Protein AF-0000000079249867 (afdb_homodimer)

Structure (mmCIF, N/CA/C/O backbone):
data_AF-0000000079249867-model_v1
#
loop_
_entity.id
_entity.type
_entity.pdbx_description
1 polymer 'Retrotransposon gag domain-containing protein'
#
loop_
_atom_site.group_PDB
_atom_site.id
_atom_site.type_symbol
_atom_site.label_atom_id
_atom_site.label_alt_id
_atom_site.label_comp_id
_atom_site.label_asym_id
_atom_site.label_entity_id
_atom_site.label_seq_id
_atom_site.pdbx_PDB_ins_code
_atom_site.Cartn_x
_atom_site.Cartn_y
_atom_site.Cartn_z
_atom_site.occupancy
_atom_site.B_iso_or_equiv
_atom_site.auth_seq_id
_atom_site.auth_comp_id
_atom_site.auth_asym_id
_atom_site.auth_atom_id
_atom_site.pdbx_PDB_model_num
ATOM 1 N N . MET A 1 1 ? -9.414 -0.967 -20.938 1 52.06 1 MET A N 1
ATOM 2 C CA . MET A 1 1 ? -9.633 -1.515 -19.594 1 52.06 1 MET A CA 1
ATOM 3 C C . MET A 1 1 ? -8.328 -2.025 -19 1 52.06 1 MET A C 1
ATOM 5 O O . MET A 1 1 ? -8.086 -1.862 -17.797 1 52.06 1 MET A O 1
ATOM 9 N N . THR A 1 2 ? -7.363 -2.568 -19.828 1 61.06 2 THR A N 1
ATOM 10 C CA . THR A 1 2 ? -6.066 -3.094 -19.406 1 61.06 2 THR A CA 1
ATOM 11 C C . THR A 1 2 ? -5.156 -1.972 -18.922 1 61.06 2 THR A C 1
ATOM 13 O O . THR A 1 2 ? -4.484 -2.109 -17.906 1 61.06 2 THR A O 1
ATOM 16 N N . GLN A 1 3 ? -5.262 -0.747 -19.562 1 67.44 3 GLN A N 1
ATOM 17 C CA . GLN A 1 3 ? -4.398 0.384 -19.25 1 67.44 3 GLN A CA 1
ATOM 18 C C . GLN A 1 3 ? -4.664 0.897 -17.828 1 67.44 3 GLN A C 1
ATOM 20 O O . GLN A 1 3 ? -3.736 1.312 -17.125 1 67.44 3 GLN A O 1
ATOM 25 N N . ASN A 1 4 ? -5.746 0.524 -17.375 1 84.94 4 ASN A N 1
ATOM 26 C CA . ASN A 1 4 ? -6.145 1.028 -16.062 1 84.94 4 ASN A CA 1
ATOM 27 C C . ASN A 1 4 ? -5.512 0.22 -14.93 1 84.94 4 ASN A C 1
ATOM 29 O O . ASN A 1 4 ? -5.094 0.782 -13.914 1 84.94 4 ASN A O 1
ATOM 33 N N . SER A 1 5 ? -5.246 -1.019 -15.227 1 90.88 5 SER A N 1
ATOM 34 C CA . SER A 1 5 ? -4.684 -1.866 -14.18 1 90.88 5 SER A CA 1
ATOM 35 C C . SER A 1 5 ? -3.215 -1.534 -13.93 1 90.88 5 SER A C 1
ATOM 37 O O . SER A 1 5 ? -2.768 -1.501 -12.781 1 90.88 5 SER A O 1
ATOM 39 N N . SER A 1 6 ? -2.471 -1.305 -14.977 1 93.31 6 SER A N 1
ATOM 40 C CA . SER A 1 6 ? -1.065 -0.936 -14.844 1 93.31 6 SER A CA 1
ATOM 41 C C . SER A 1 6 ? -0.912 0.4 -14.125 1 93.31 6 SER A C 1
ATOM 43 O O . SER A 1 6 ? -0.052 0.546 -13.25 1 93.31 6 SER A O 1
ATOM 45 N N . ARG A 1 7 ? -1.783 1.271 -14.523 1 95.06 7 ARG A N 1
ATOM 46 C CA . ARG A 1 7 ? -1.727 2.588 -13.898 1 95.06 7 ARG A CA 1
ATOM 47 C C . ARG A 1 7 ? -2.105 2.51 -12.422 1 95.06 7 ARG A C 1
ATOM 49 O O . ARG A 1 7 ? -1.464 3.137 -11.578 1 95.06 7 ARG A O 1
ATOM 56 N N . LEU A 1 8 ? -3.098 1.768 -12.109 1 95.81 8 LEU A N 1
ATOM 57 C CA . LEU A 1 8 ? -3.516 1.593 -10.727 1 95.81 8 LEU A CA 1
ATOM 58 C C . LEU A 1 8 ? -2.41 0.937 -9.906 1 95.81 8 LEU A C 1
ATOM 60 O O . LEU A 1 8 ? -2.16 1.334 -8.766 1 95.81 8 LEU A O 1
ATOM 64 N N . PHE A 1 9 ? -1.769 -0.004 -10.516 1 95.94 9 PHE A N 1
ATOM 65 C CA . PHE A 1 9 ? -0.636 -0.653 -9.867 1 95.94 9 PHE A CA 1
ATOM 66 C C . PHE A 1 9 ? 0.436 0.366 -9.5 1 95.94 9 PHE A C 1
ATOM 68 O O . PHE A 1 9 ? 0.904 0.401 -8.359 1 95.94 9 PHE A O 1
ATOM 75 N N . GLN A 1 10 ? 0.779 1.182 -10.398 1 96.19 10 GLN A N 1
ATOM 76 C CA . GLN A 1 10 ? 1.816 2.188 -10.195 1 96.19 10 GLN A CA 1
ATOM 77 C C . GLN A 1 10 ? 1.404 3.195 -9.125 1 96.19 10 GLN A C 1
ATOM 79 O O . GLN A 1 10 ? 2.201 3.541 -8.25 1 96.19 10 GLN A O 1
ATOM 84 N N . LEU A 1 11 ? 0.21 3.625 -9.195 1 97.31 11 LEU A N 1
ATOM 85 C CA . LEU A 1 11 ? -0.285 4.637 -8.273 1 97.31 11 LEU A CA 1
ATOM 86 C C . LEU A 1 11 ? -0.326 4.094 -6.844 1 97.31 11 LEU A C 1
ATOM 88 O O . LEU A 1 11 ? 0.044 4.793 -5.898 1 97.31 11 LEU A O 1
ATOM 92 N N . ARG A 1 12 ? -0.809 2.896 -6.684 1 95.94 12 ARG A N 1
ATOM 93 C CA . ARG A 1 12 ? -0.868 2.277 -5.363 1 95.94 12 ARG A CA 1
ATOM 94 C C . ARG A 1 12 ? 0.525 2.15 -4.758 1 95.94 12 ARG A C 1
ATOM 96 O O . ARG A 1 12 ? 0.728 2.467 -3.582 1 95.94 12 ARG A O 1
ATOM 103 N N . ARG A 1 13 ? 1.415 1.727 -5.516 1 94.94 13 ARG A N 1
ATOM 104 C CA . ARG A 1 13 ? 2.793 1.608 -5.051 1 94.94 13 ARG A CA 1
ATOM 105 C C . ARG A 1 13 ? 3.371 2.977 -4.699 1 94.94 13 ARG A C 1
ATOM 107 O O . ARG A 1 13 ? 4.027 3.133 -3.668 1 94.94 13 ARG A O 1
ATOM 114 N N . GLN A 1 14 ? 3.115 3.908 -5.547 1 96.69 14 GLN A N 1
ATOM 115 C CA . GLN A 1 14 ? 3.617 5.258 -5.312 1 96.69 14 GLN A CA 1
ATOM 116 C C . GLN A 1 14 ? 3.055 5.84 -4.02 1 96.69 14 GLN A C 1
ATOM 118 O O . GLN A 1 14 ? 3.768 6.512 -3.273 1 96.69 14 GLN A O 1
ATOM 123 N N . SER A 1 15 ? 1.775 5.59 -3.775 1 96.88 15 SER A N 1
ATOM 124 C CA . SER A 1 15 ? 1.131 6.16 -2.598 1 96.88 15 SER A CA 1
ATOM 125 C C . SER A 1 15 ? 1.805 5.688 -1.313 1 96.88 15 SER A C 1
ATOM 127 O O . SER A 1 15 ? 1.92 6.449 -0.351 1 96.88 15 SER A O 1
ATOM 129 N N . ILE A 1 16 ? 2.262 4.492 -1.282 1 94.81 16 ILE A N 1
ATOM 130 C CA . ILE A 1 16 ? 2.816 3.904 -0.067 1 94.81 16 ILE A CA 1
ATOM 131 C C . ILE A 1 16 ? 4.312 4.195 0.009 1 94.81 16 ILE A C 1
ATOM 133 O O . ILE A 1 16 ? 4.863 4.379 1.099 1 94.81 16 ILE A O 1
ATOM 137 N N . LEU A 1 17 ? 4.949 4.281 -1.139 1 94.12 17 LEU A N 1
ATOM 138 C CA . LEU A 1 17 ? 6.406 4.395 -1.162 1 94.12 17 LEU A CA 1
ATOM 139 C C . LEU A 1 17 ? 6.84 5.855 -1.141 1 94.12 17 LEU A C 1
ATOM 141 O O . LEU A 1 17 ? 8.008 6.156 -0.889 1 94.12 17 LEU A O 1
ATOM 145 N N . THR A 1 18 ? 5.898 6.719 -1.455 1 96.25 18 THR A N 1
ATOM 146 C CA . THR A 1 18 ? 6.215 8.141 -1.396 1 96.25 18 THR A CA 1
ATOM 147 C C . THR A 1 18 ? 6.531 8.57 0.035 1 96.25 18 THR A C 1
ATOM 149 O O . THR A 1 18 ? 5.758 8.297 0.955 1 96.25 18 THR A O 1
ATOM 152 N N . CYS A 1 19 ? 7.656 9.195 0.242 1 96.44 19 CYS A N 1
ATOM 153 C CA . CYS A 1 19 ? 8.078 9.695 1.544 1 96.44 19 CYS A CA 1
ATOM 154 C C . CYS A 1 19 ? 8.32 11.203 1.497 1 96.44 19 CYS A C 1
ATOM 156 O O . CYS A 1 19 ? 8.562 11.758 0.427 1 96.44 19 CYS A O 1
ATOM 158 N N . GLN A 1 20 ? 8.266 11.789 2.559 1 96 20 GLN A N 1
ATOM 159 C CA . GLN A 1 20 ? 8.469 13.234 2.666 1 96 20 GLN A CA 1
ATOM 160 C C . GLN A 1 20 ? 9.875 13.625 2.234 1 96 20 GLN A C 1
ATOM 162 O O . GLN A 1 20 ? 10.047 14.578 1.471 1 96 20 GLN A O 1
ATOM 167 N N . ASN A 1 21 ? 10.836 12.867 2.699 1 95.44 21 ASN A N 1
ATOM 168 C CA . ASN A 1 21 ? 12.242 13.008 2.33 1 95.44 21 ASN A CA 1
ATOM 169 C C . ASN A 1 21 ? 12.695 14.469 2.412 1 95.44 21 ASN A C 1
ATOM 171 O O . ASN A 1 21 ? 13.273 14.992 1.461 1 95.44 21 ASN A O 1
ATOM 175 N N . GLY A 1 22 ? 12.375 15.156 3.451 1 92.69 22 GLY A N 1
ATOM 176 C CA . GLY A 1 22 ? 12.883 16.484 3.721 1 92.69 22 GLY A CA 1
ATOM 177 C C . GLY A 1 22 ? 12 17.594 3.158 1 92.69 22 GLY A C 1
ATOM 178 O O . GLY A 1 22 ? 12.219 18.766 3.434 1 92.69 22 GLY A O 1
ATOM 179 N N . GLU A 1 23 ? 11.055 17.266 2.363 1 95.25 23 GLU A N 1
ATOM 180 C CA . GLU A 1 23 ? 10.109 18.266 1.858 1 95.25 23 GLU A CA 1
ATOM 181 C C . GLU A 1 23 ? 9.188 18.75 2.967 1 95.25 23 GLU A C 1
ATOM 183 O O . GLU A 1 23 ? 9.078 18.125 4.023 1 95.25 23 GLU A O 1
ATOM 188 N N . SER A 1 24 ? 8.648 19.906 2.721 1 95.75 24 SER A N 1
ATOM 189 C CA . SER A 1 24 ? 7.684 20.391 3.693 1 95.75 24 SER A CA 1
ATOM 190 C C . SER A 1 24 ? 6.492 19.453 3.816 1 95.75 24 SER A C 1
ATOM 192 O O . SER A 1 24 ? 6.164 18.734 2.869 1 95.75 24 SER A O 1
ATOM 194 N N . VAL A 1 25 ? 5.871 19.484 4.949 1 97.19 25 VAL A N 1
ATOM 195 C CA . VAL A 1 25 ? 4.707 18.641 5.199 1 97.19 25 VAL A CA 1
ATOM 196 C C . VAL A 1 25 ? 3.617 18.953 4.176 1 97.19 25 VAL A C 1
ATOM 198 O O . VAL A 1 25 ? 2.947 18.047 3.68 1 97.19 25 VAL A O 1
ATOM 201 N N . LYS A 1 26 ? 3.443 20.172 3.846 1 96.12 26 LYS A N 1
ATOM 202 C CA . LYS A 1 26 ? 2.414 20.609 2.906 1 96.12 26 LYS A CA 1
ATOM 203 C C . LYS A 1 26 ? 2.646 20.016 1.521 1 96.12 26 LYS A C 1
ATOM 205 O O . LYS A 1 26 ? 1.729 19.453 0.92 1 96.12 26 LYS A O 1
ATOM 210 N N . VAL A 1 27 ? 3.844 20.125 0.981 1 97.31 27 VAL A N 1
ATOM 211 C CA . VAL A 1 27 ? 4.18 19.625 -0.348 1 97.31 27 VAL A CA 1
ATOM 212 C C . VAL A 1 27 ? 4.004 18.109 -0.386 1 97.31 27 VAL A C 1
ATOM 214 O O . VAL A 1 27 ? 3.424 17.562 -1.33 1 97.31 27 VAL A O 1
ATOM 217 N N . PHE A 1 28 ? 4.582 17.531 0.653 1 97.75 28 PHE A N 1
ATOM 218 C CA . PHE A 1 28 ? 4.469 16.078 0.761 1 97.75 28 PHE A CA 1
ATOM 219 C C . PHE A 1 28 ? 3.01 15.641 0.739 1 97.75 28 PHE A C 1
ATOM 221 O O . PHE A 1 28 ? 2.639 14.727 -0.001 1 97.75 28 PHE A O 1
ATOM 228 N N . TYR A 1 29 ? 2.131 16.281 1.487 1 98 29 TYR A N 1
ATOM 229 C CA . TYR A 1 29 ? 0.715 15.938 1.555 1 98 29 TYR A CA 1
ATOM 230 C C . TYR A 1 29 ? 0.036 16.156 0.207 1 98 29 TYR A C 1
ATOM 232 O O . TYR A 1 29 ? -0.811 15.359 -0.203 1 98 29 TYR A O 1
ATOM 240 N N . GLU A 1 30 ? 0.363 17.234 -0.451 1 97.75 30 GLU A N 1
ATOM 241 C CA . GLU A 1 30 ? -0.227 17.531 -1.752 1 97.75 30 GLU A CA 1
ATOM 242 C C . GLU A 1 30 ? 0.124 16.469 -2.781 1 97.75 30 GLU A C 1
ATOM 244 O O . GLU A 1 30 ? -0.7 16.125 -3.631 1 97.75 30 GLU A O 1
ATOM 249 N N . LYS A 1 31 ? 1.336 15.93 -2.736 1 97.94 31 LYS A N 1
ATOM 250 C CA . LYS A 1 31 ? 1.737 14.828 -3.611 1 97.94 31 LYS A CA 1
ATOM 251 C C . LYS A 1 31 ? 0.87 13.594 -3.381 1 97.94 31 LYS A C 1
ATOM 253 O O . LYS A 1 31 ? 0.374 12.992 -4.336 1 97.94 31 LYS A O 1
ATOM 258 N N . LEU A 1 32 ? 0.674 13.266 -2.119 1 98.38 32 LEU A N 1
ATOM 259 C CA . LEU A 1 32 ? -0.148 12.109 -1.773 1 98.38 32 LEU A CA 1
ATOM 260 C C . LEU A 1 32 ? -1.5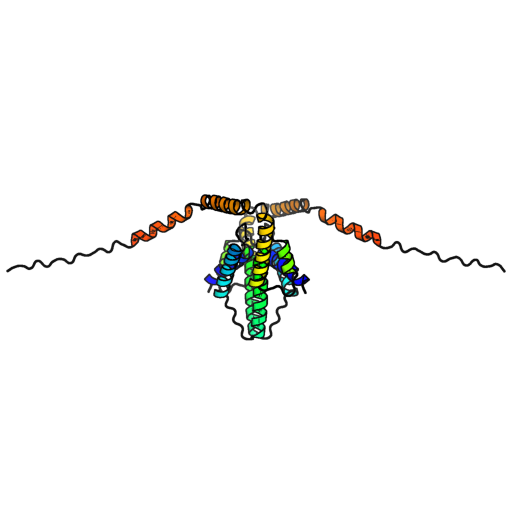94 12.32 -2.213 1 98.38 32 LEU A C 1
ATOM 262 O O . LEU A 1 32 ? -2.215 11.414 -2.773 1 98.38 32 LEU A O 1
ATOM 266 N N . HIS A 1 33 ? -2.033 13.523 -1.967 1 98.25 33 HIS A N 1
ATOM 267 C CA . HIS A 1 33 ? -3.408 13.852 -2.318 1 98.25 33 HIS A CA 1
ATOM 268 C C . HIS A 1 33 ? -3.645 13.711 -3.818 1 98.25 33 HIS A C 1
ATOM 270 O O . HIS A 1 33 ? -4.699 13.234 -4.242 1 98.25 33 HIS A O 1
ATOM 276 N N . ALA A 1 34 ? -2.682 14.109 -4.582 1 98.12 34 ALA A N 1
ATOM 277 C CA . ALA A 1 34 ? -2.779 14 -6.035 1 98.12 34 ALA A CA 1
ATOM 278 C C . ALA A 1 34 ? -2.844 12.531 -6.465 1 98.12 34 ALA A C 1
ATOM 280 O O . ALA A 1 34 ? -3.627 12.172 -7.348 1 98.12 34 ALA A O 1
ATOM 281 N N . ILE A 1 35 ? -2.041 11.727 -5.875 1 98.25 35 ILE A N 1
ATOM 282 C CA . ILE A 1 35 ? -2.037 10.297 -6.164 1 98.25 35 ILE A CA 1
ATOM 283 C C . ILE A 1 35 ? -3.4 9.695 -5.824 1 98.25 35 ILE A C 1
ATOM 285 O O . ILE A 1 35 ? -3.975 8.953 -6.621 1 98.25 35 ILE A O 1
ATOM 289 N N . TRP A 1 36 ? -3.996 10.086 -4.664 1 97.56 36 TRP A N 1
ATOM 290 C CA . TRP A 1 36 ? -5.293 9.586 -4.227 1 97.56 36 TRP A CA 1
ATOM 291 C C . TRP A 1 36 ? -6.395 9.992 -5.203 1 97.56 36 TRP A C 1
ATOM 293 O O . TRP A 1 36 ? -7.277 9.195 -5.52 1 97.56 36 TRP A O 1
ATOM 303 N N . GLN A 1 37 ? -6.305 11.203 -5.648 1 96.44 37 GLN A N 1
ATOM 304 C CA . GLN A 1 37 ? -7.305 11.695 -6.59 1 96.44 37 GLN A CA 1
ATOM 305 C C . GLN A 1 37 ? -7.281 10.898 -7.891 1 96.44 37 GLN A C 1
ATOM 307 O O . GLN A 1 37 ? -8.336 10.586 -8.453 1 96.44 37 GLN A O 1
ATOM 312 N N . GLU A 1 38 ? -6.117 10.641 -8.383 1 96.75 38 GLU A N 1
ATOM 313 C CA . GLU A 1 38 ? -6.004 9.852 -9.602 1 96.75 38 GLU A CA 1
ATOM 314 C C . GLU A 1 38 ? -6.555 8.438 -9.406 1 96.75 38 GLU A C 1
ATOM 316 O O . GLU A 1 38 ? -7.234 7.906 -10.281 1 96.75 38 GLU A O 1
ATOM 321 N N . ILE A 1 39 ? -6.301 7.844 -8.258 1 96 39 ILE A N 1
ATOM 322 C CA . ILE A 1 39 ? -6.836 6.523 -7.949 1 96 39 ILE A CA 1
ATOM 323 C C . ILE A 1 39 ? -8.359 6.57 -7.938 1 96 39 ILE A C 1
ATOM 325 O O . ILE A 1 39 ? -9.023 5.68 -8.477 1 96 39 ILE A O 1
ATOM 329 N N . ASP A 1 40 ? -8.953 7.562 -7.328 1 94.31 40 ASP A N 1
ATOM 330 C CA . ASP A 1 40 ? -10.398 7.707 -7.246 1 94.31 40 ASP A CA 1
ATOM 331 C C . ASP A 1 40 ? -11.023 7.824 -8.633 1 94.31 40 ASP A C 1
ATOM 333 O O . ASP A 1 40 ? -12.156 7.387 -8.852 1 94.31 40 ASP A O 1
ATOM 337 N N . CYS A 1 41 ? -10.258 8.414 -9.531 1 93.5 41 CYS A N 1
ATOM 338 C CA . CYS A 1 41 ? -10.742 8.547 -10.898 1 93.5 41 CYS A CA 1
ATOM 339 C C . CYS A 1 41 ? -10.758 7.199 -11.602 1 93.5 41 CYS A C 1
ATOM 341 O O . CYS A 1 41 ? -11.648 6.926 -12.414 1 93.5 41 CYS A O 1
ATOM 343 N N . LEU A 1 42 ? -9.797 6.355 -11.328 1 92.19 42 LEU A N 1
ATOM 344 C CA . LEU A 1 42 ? -9.656 5.062 -11.984 1 92.19 42 LEU A CA 1
ATOM 345 C C . LEU A 1 42 ? -10.539 4.012 -11.312 1 92.19 42 LEU A C 1
ATOM 347 O O . LEU A 1 42 ? -10.883 2.998 -11.93 1 92.19 42 LEU A O 1
ATOM 351 N N . ARG A 1 43 ? -10.781 4.207 -9.984 1 89.06 43 ARG A N 1
ATOM 352 C CA . ARG A 1 43 ? -11.633 3.312 -9.211 1 89.06 43 ARG A CA 1
ATOM 353 C C . ARG A 1 43 ? -12.789 4.074 -8.57 1 89.06 43 ARG A C 1
ATOM 355 O O . ARG A 1 43 ? -12.766 4.359 -7.371 1 89.06 43 ARG A O 1
ATOM 362 N N . PRO A 1 44 ? -13.812 4.199 -9.375 1 81.62 44 PRO A N 1
ATOM 363 C CA . PRO A 1 44 ? -14.93 4.938 -8.789 1 81.62 44 PRO A CA 1
ATOM 364 C C . PRO A 1 44 ? -15.633 4.172 -7.672 1 81.62 44 PRO A C 1
ATOM 366 O O . PRO A 1 44 ? -15.758 2.945 -7.746 1 81.62 44 PRO A O 1
ATOM 369 N N . HIS A 1 45 ? -15.93 4.844 -6.668 1 78.56 45 HIS A N 1
ATOM 370 C CA . HIS A 1 45 ? -16.562 4.266 -5.488 1 78.56 45 HIS A CA 1
ATOM 371 C C . HIS A 1 45 ? -18.078 4.379 -5.562 1 78.56 45 HIS A C 1
ATOM 373 O O . HIS A 1 45 ? -18.672 5.289 -4.977 1 78.56 45 HIS A O 1
ATOM 379 N N . GLU A 1 46 ? -18.656 3.537 -6.332 1 80.75 46 GLU A N 1
ATOM 380 C CA . GLU A 1 46 ? -20.109 3.512 -6.438 1 80.75 46 GLU A CA 1
ATOM 381 C C . GLU A 1 46 ? -20.703 2.352 -5.637 1 80.75 46 GLU A C 1
ATOM 383 O O . GLU A 1 46 ? -20.328 1.195 -5.844 1 80.75 46 GLU A O 1
ATOM 388 N N . TYR A 1 47 ? -21.484 2.701 -4.723 1 84.88 47 TYR A N 1
ATOM 389 C CA . TYR A 1 47 ? -22.109 1.682 -3.883 1 84.88 47 TYR A CA 1
ATOM 390 C C . TYR A 1 47 ? -23.625 1.74 -3.98 1 84.88 47 TYR A C 1
ATOM 392 O O . TYR A 1 47 ? -24.203 2.824 -4.094 1 84.88 47 TYR A O 1
ATOM 400 N N . SER A 1 48 ? -24.188 0.637 -4.078 1 87 48 SER A N 1
ATOM 401 C CA . SER A 1 48 ? -25.641 0.528 -4.148 1 87 48 SER A CA 1
ATOM 402 C C . SER A 1 48 ? -26.281 0.849 -2.801 1 87 48 SER A C 1
ATOM 404 O O . SER A 1 48 ? -27.328 1.494 -2.746 1 87 48 SER A O 1
ATOM 406 N N . CYS A 1 49 ? -25.75 0.388 -1.735 1 90.56 49 CYS A N 1
ATOM 407 C CA . CYS A 1 49 ? -26.219 0.625 -0.375 1 90.56 49 CYS A CA 1
ATOM 408 C C . CYS A 1 49 ? -25.422 1.744 0.29 1 90.56 49 CYS A C 1
ATOM 410 O O . CYS A 1 49 ? -24.188 1.714 0.303 1 90.56 49 CYS A O 1
ATOM 412 N N . ALA A 1 50 ? -26.141 2.684 0.834 1 87.69 50 ALA A N 1
ATOM 413 C CA . ALA A 1 50 ? -25.516 3.863 1.428 1 87.69 50 ALA A CA 1
ATOM 414 C C . ALA A 1 50 ? -24.625 3.479 2.607 1 87.69 50 ALA A C 1
ATOM 416 O O . ALA A 1 50 ? -23.547 4.051 2.791 1 87.69 50 ALA A O 1
ATOM 417 N N . ASP A 1 51 ? -25.062 2.48 3.326 1 89.25 51 ASP A N 1
ATOM 418 C CA . ASP A 1 51 ? -24.312 2.082 4.508 1 89.25 51 ASP A CA 1
ATOM 419 C C . ASP A 1 51 ? -22.984 1.43 4.121 1 89.25 51 ASP A C 1
ATOM 421 O O . ASP A 1 51 ? -21.969 1.663 4.762 1 89.25 51 ASP A O 1
ATOM 425 N N . ASP A 1 52 ? -23 0.648 3.094 1 90 52 ASP A N 1
ATOM 426 C CA . ASP A 1 52 ? -21.781 -0.006 2.611 1 90 52 ASP A CA 1
ATOM 427 C C . ASP A 1 52 ? -20.797 1.014 2.041 1 90 52 ASP A C 1
ATOM 429 O O . ASP A 1 52 ? -19.594 0.899 2.248 1 90 52 ASP A O 1
ATOM 433 N N . GLY A 1 53 ? -21.359 2.004 1.384 1 89.5 53 GLY A N 1
ATOM 434 C CA . GLY A 1 53 ? -20.516 3.072 0.851 1 89.5 53 GLY A CA 1
ATOM 435 C C . GLY A 1 53 ? -19.828 3.879 1.929 1 89.5 53 GLY A C 1
ATOM 436 O O . GLY A 1 53 ? -18.641 4.195 1.806 1 89.5 53 GLY A O 1
ATOM 437 N N . ALA A 1 54 ? -20.609 4.188 2.975 1 89.81 54 ALA A N 1
ATOM 438 C CA . ALA A 1 54 ? -20.047 4.965 4.078 1 89.81 54 ALA A CA 1
ATOM 439 C C . ALA A 1 54 ? -18.922 4.195 4.77 1 89.81 54 ALA A C 1
ATOM 441 O O . ALA A 1 54 ? -17.891 4.777 5.141 1 89.81 54 ALA A O 1
ATOM 442 N N . ARG A 1 55 ? -19.141 2.918 4.902 1 89.06 55 ARG A N 1
ATOM 443 C CA . ARG A 1 55 ? -18.125 2.074 5.539 1 89.06 55 ARG A CA 1
ATOM 444 C C . ARG A 1 55 ? -16.859 2.021 4.703 1 89.06 55 ARG A C 1
ATOM 446 O O . ARG A 1 55 ? -15.75 2.133 5.242 1 89.06 55 ARG A O 1
ATOM 453 N N . ARG A 1 56 ? -17 1.873 3.457 1 90.44 56 ARG A N 1
ATOM 454 C CA . ARG A 1 56 ? -15.852 1.796 2.562 1 90.44 56 ARG A CA 1
ATOM 455 C C . ARG A 1 56 ? -15.094 3.121 2.527 1 90.44 56 ARG A C 1
ATOM 457 O O . ARG A 1 56 ? -13.859 3.137 2.496 1 90.44 56 ARG A O 1
ATOM 464 N N . LEU A 1 57 ? -15.828 4.16 2.533 1 91.31 57 LEU A N 1
ATOM 465 C CA . LEU A 1 57 ? -15.195 5.477 2.516 1 91.31 57 LEU A CA 1
ATOM 466 C C . LEU A 1 57 ? -14.367 5.695 3.775 1 91.31 57 LEU A C 1
ATOM 468 O O . LEU A 1 57 ? -13.266 6.242 3.709 1 91.31 57 LEU A O 1
ATOM 472 N N . LYS A 1 58 ? -14.867 5.242 4.863 1 91.81 58 LYS A N 1
ATOM 473 C CA . LYS A 1 58 ? -14.133 5.363 6.117 1 91.81 58 LYS A CA 1
ATOM 474 C C . LYS A 1 58 ? -12.844 4.543 6.07 1 91.81 58 LYS A C 1
ATOM 476 O O . LYS A 1 58 ? -11.805 4.988 6.562 1 91.81 58 LYS A O 1
ATOM 481 N N . GLU A 1 59 ? -12.945 3.363 5.543 1 91.81 59 GLU A N 1
ATOM 482 C CA . GLU A 1 59 ? -11.758 2.523 5.383 1 91.81 59 GLU A CA 1
ATOM 483 C C . GLU A 1 59 ? -10.727 3.188 4.477 1 91.81 59 GLU A C 1
ATOM 485 O O . GLU A 1 59 ? -9.531 3.16 4.766 1 91.81 59 GLU A O 1
ATOM 490 N N . LEU A 1 60 ? -11.25 3.738 3.432 1 93.81 60 LEU A N 1
ATOM 491 C CA . LEU A 1 60 ? -10.383 4.418 2.475 1 93.81 60 LEU A CA 1
ATOM 492 C C . LEU A 1 60 ? -9.672 5.602 3.125 1 93.81 60 LEU A C 1
ATOM 494 O O . LEU A 1 60 ? -8.477 5.805 2.914 1 93.81 60 LEU A O 1
ATOM 498 N N . GLU A 1 61 ? -10.367 6.375 3.852 1 95.25 61 GLU A N 1
ATOM 499 C CA . GLU A 1 61 ? -9.781 7.52 4.547 1 95.25 61 GLU A CA 1
ATOM 500 C C . GLU A 1 61 ? -8.703 7.074 5.535 1 95.25 61 GLU A C 1
ATOM 502 O O . GLU A 1 61 ? -7.641 7.688 5.621 1 95.25 61 GLU A O 1
ATOM 507 N N . THR A 1 62 ? -9 6.023 6.246 1 95.69 62 THR A N 1
ATOM 508 C CA . THR A 1 62 ? -8.016 5.504 7.191 1 95.69 62 THR A CA 1
ATOM 509 C C . THR A 1 62 ? -6.754 5.051 6.461 1 95.69 62 THR A C 1
ATOM 511 O O . THR A 1 62 ? -5.641 5.32 6.914 1 95.69 62 THR A O 1
ATOM 514 N N . ASP A 1 63 ? -6.953 4.379 5.316 1 95.94 63 ASP A N 1
ATOM 515 C CA . ASP A 1 63 ? -5.812 3.934 4.52 1 95.94 63 ASP A CA 1
ATOM 516 C C . ASP A 1 63 ? -4.977 5.117 4.043 1 95.94 63 ASP A C 1
ATOM 518 O O . ASP A 1 63 ? -3.748 5.039 3.998 1 95.94 63 ASP A O 1
ATOM 522 N N . ARG A 1 64 ? -5.641 6.164 3.703 1 97.75 64 ARG A N 1
ATOM 523 C CA . ARG A 1 64 ? -4.938 7.363 3.25 1 97.75 64 ARG A CA 1
ATOM 524 C C . ARG A 1 64 ? -4.145 7.996 4.387 1 97.75 64 ARG A C 1
ATOM 526 O O . ARG A 1 64 ? -3.045 8.508 4.172 1 97.75 64 ARG A O 1
ATOM 533 N N . VAL A 1 65 ? -4.668 7.969 5.539 1 98.19 65 VAL A N 1
ATOM 534 C CA . VAL A 1 65 ? -3.936 8.453 6.707 1 98.19 65 VAL A CA 1
ATOM 535 C C . VAL A 1 65 ? -2.693 7.594 6.93 1 98.19 65 VAL A C 1
ATOM 537 O O . VAL A 1 65 ? -1.619 8.117 7.242 1 98.19 65 VAL A O 1
ATOM 540 N N . TYR A 1 66 ? -2.834 6.316 6.746 1 97.56 66 TYR A N 1
ATOM 541 C CA . TYR A 1 66 ? -1.689 5.422 6.879 1 97.56 66 TYR A CA 1
ATOM 542 C C . TYR A 1 66 ? -0.604 5.77 5.871 1 97.56 66 TYR A C 1
ATOM 544 O O . TYR A 1 66 ? 0.583 5.789 6.207 1 97.56 66 TYR A O 1
ATOM 552 N N . ASP A 1 67 ? -1 6.016 4.629 1 97.81 67 ASP A N 1
ATOM 553 C CA . ASP A 1 67 ? -0.042 6.438 3.611 1 97.81 67 ASP A CA 1
ATOM 554 C C . ASP A 1 67 ? 0.708 7.691 4.051 1 97.81 67 ASP A C 1
ATOM 556 O O . ASP A 1 67 ? 1.931 7.77 3.916 1 97.81 67 ASP A O 1
ATOM 560 N N . PHE A 1 68 ? -0.048 8.625 4.57 1 98.5 68 PHE A N 1
ATOM 561 C CA . PHE A 1 68 ? 0.498 9.906 4.996 1 98.5 68 PHE A CA 1
ATOM 562 C C . PHE A 1 68 ? 1.464 9.719 6.164 1 98.5 68 PHE A C 1
ATOM 564 O O . PHE A 1 68 ? 2.6 10.195 6.113 1 98.5 68 PHE A O 1
ATOM 571 N N . LEU A 1 69 ? 1.111 8.969 7.133 1 97.94 69 LEU A N 1
ATOM 572 C CA . LEU A 1 69 ? 1.92 8.758 8.328 1 97.94 69 LEU A CA 1
ATOM 573 C C . LEU A 1 69 ? 3.158 7.93 8.008 1 97.94 69 LEU A C 1
ATOM 575 O O . LEU A 1 69 ? 4.227 8.148 8.586 1 97.94 69 LEU A O 1
ATOM 579 N N . GLY A 1 70 ? 2.984 7.027 7.09 1 97.25 70 GLY A N 1
ATOM 580 C CA . GLY A 1 70 ? 4.07 6.129 6.742 1 97.25 70 GLY A CA 1
ATOM 581 C C . GLY A 1 70 ? 5.219 6.828 6.035 1 97.25 70 GLY A C 1
ATOM 582 O O . GLY A 1 70 ? 6.344 6.324 6.023 1 97.25 70 GLY A O 1
ATOM 583 N N . GLY A 1 71 ? 4.938 7.988 5.488 1 97.75 71 GLY A N 1
ATOM 584 C CA . GLY A 1 71 ? 5.938 8.672 4.688 1 97.75 71 GLY A CA 1
ATOM 585 C C . GLY A 1 71 ? 6.547 9.875 5.395 1 97.75 71 GLY A C 1
ATOM 586 O O . GLY A 1 71 ? 7.453 10.516 4.867 1 97.75 71 GLY A O 1
ATOM 587 N N . LEU A 1 72 ? 6.113 10.133 6.582 1 97.31 72 LEU A N 1
ATOM 588 C CA . LEU A 1 72 ? 6.586 11.305 7.316 1 97.31 72 LEU A CA 1
ATOM 589 C C . LEU A 1 72 ? 8.031 11.109 7.773 1 97.31 72 LEU A C 1
ATOM 591 O O . LEU A 1 72 ? 8.438 9.992 8.102 1 97.31 72 LEU A O 1
ATOM 595 N N . ASP A 1 73 ? 8.695 12.203 7.926 1 95.62 73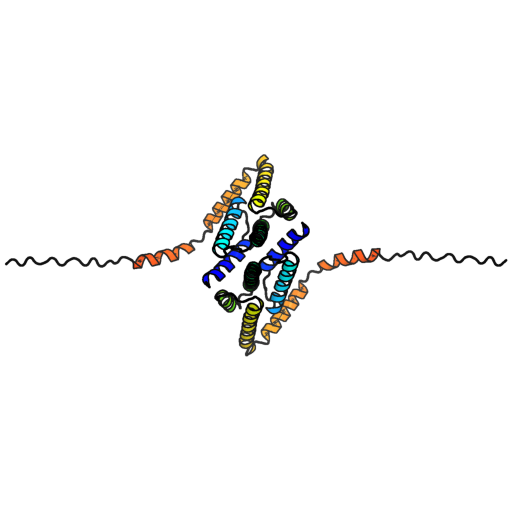 ASP A N 1
ATOM 596 C CA . ASP A 1 73 ? 10.07 12.188 8.422 1 95.62 73 ASP A CA 1
ATOM 597 C C . ASP A 1 73 ? 10.109 11.898 9.922 1 95.62 73 ASP A C 1
ATOM 599 O O . ASP A 1 73 ? 9.109 12.094 10.625 1 95.62 73 ASP A O 1
ATOM 603 N N . PRO A 1 74 ? 11.211 11.555 10.461 1 94.69 74 PRO A N 1
ATOM 604 C CA . PRO A 1 74 ? 11.367 11.094 11.836 1 94.69 74 PRO A CA 1
ATOM 605 C C . PRO A 1 74 ? 10.977 12.148 12.867 1 94.69 74 PRO A C 1
ATOM 607 O O . PRO A 1 74 ? 10.445 11.82 13.93 1 94.69 74 PRO A O 1
ATOM 610 N N . PRO A 1 75 ? 11.203 13.398 12.688 1 93.12 75 PRO A N 1
ATOM 611 C CA . PRO A 1 75 ? 10.836 14.391 13.711 1 93.12 75 PRO A CA 1
ATOM 612 C C . PRO A 1 75 ? 9.359 14.352 14.07 1 93.12 75 PRO A C 1
ATOM 614 O O . PRO A 1 75 ? 8.953 14.875 15.109 1 93.12 75 PRO A O 1
ATOM 617 N N . TYR A 1 76 ? 8.633 13.742 13.203 1 95.94 76 TYR A N 1
ATOM 618 C CA . TYR A 1 76 ? 7.195 13.734 13.438 1 95.94 76 TYR A CA 1
ATOM 619 C C . TYR A 1 76 ? 6.746 12.398 14.023 1 95.94 76 TYR A C 1
ATOM 621 O O . TYR A 1 76 ? 5.555 12.078 14.016 1 95.94 76 TYR A O 1
ATOM 629 N N . ASP A 1 77 ? 7.594 11.633 14.555 1 95 77 ASP A N 1
ATOM 630 C CA . ASP A 1 77 ? 7.281 10.32 15.109 1 95 77 ASP A CA 1
ATOM 631 C C . ASP A 1 77 ? 6.301 10.445 16.281 1 95 77 ASP A C 1
ATOM 633 O O . ASP A 1 77 ? 5.418 9.602 16.438 1 95 77 ASP A O 1
ATOM 637 N N . GLY A 1 78 ? 6.543 11.453 17.094 1 95.31 78 GLY A N 1
ATOM 638 C CA . GLY A 1 78 ? 5.645 11.656 18.219 1 95.31 78 GLY A CA 1
ATOM 639 C C . GLY A 1 78 ? 4.199 11.859 17.797 1 95.31 78 GLY A C 1
ATOM 640 O O . GLY A 1 78 ? 3.301 11.188 18.297 1 95.31 78 GLY A O 1
ATOM 641 N N . VAL A 1 79 ? 3.982 12.781 16.859 1 97.25 79 VAL A N 1
ATOM 642 C CA . VAL A 1 79 ? 2.629 13.062 16.391 1 97.25 79 VAL A CA 1
ATOM 643 C C . VAL A 1 79 ? 2.092 11.867 15.609 1 97.25 79 VAL A C 1
ATOM 645 O O . VAL A 1 79 ? 0.896 11.562 15.664 1 97.25 79 VAL A O 1
ATOM 648 N N . HIS A 1 80 ? 2.947 11.211 14.867 1 96.81 80 HIS A N 1
ATOM 649 C CA . HIS A 1 80 ? 2.592 9.969 14.188 1 96.81 80 HIS A CA 1
ATOM 650 C C . HIS A 1 80 ? 1.962 8.969 15.148 1 96.81 80 HIS A C 1
ATOM 652 O O . HIS A 1 80 ? 0.866 8.469 14.898 1 96.81 80 HIS A O 1
ATOM 658 N N . SER A 1 81 ? 2.641 8.727 16.203 1 96.19 81 SER A N 1
ATOM 659 C CA . SER A 1 81 ? 2.178 7.754 17.203 1 96.19 81 SER A CA 1
ATOM 660 C C . SER A 1 81 ? 0.876 8.211 17.844 1 96.19 81 SER A C 1
ATOM 662 O O . SER A 1 81 ? -0.015 7.395 18.094 1 96.19 81 SER A O 1
ATOM 664 N N . ARG A 1 82 ? 0.762 9.438 18.094 1 96.56 82 ARG A N 1
ATOM 665 C CA . ARG A 1 82 ? -0.439 9.992 18.719 1 96.56 82 ARG A CA 1
ATOM 666 C C . ARG A 1 82 ? -1.656 9.797 17.812 1 96.56 82 ARG A C 1
ATOM 668 O O . ARG A 1 82 ? -2.723 9.391 18.281 1 96.56 82 ARG A O 1
ATOM 675 N N . ILE A 1 83 ? -1.464 10.062 16.562 1 97.38 83 ILE A N 1
ATOM 676 C CA . ILE A 1 83 ? -2.561 9.953 15.602 1 97.38 83 ILE A CA 1
ATOM 677 C C . ILE A 1 83 ? -3 8.492 15.5 1 97.38 83 ILE A C 1
ATOM 679 O O . ILE A 1 83 ? -4.199 8.195 15.5 1 97.38 83 ILE A O 1
ATOM 683 N N . LEU A 1 84 ? -2.059 7.613 15.438 1 95.94 84 LEU A N 1
ATOM 684 C CA . LEU A 1 84 ? -2.344 6.191 15.297 1 95.94 84 LEU A CA 1
ATOM 685 C C . LEU A 1 84 ? -3.037 5.648 16.547 1 95.94 84 LEU A C 1
ATOM 687 O O . LEU A 1 84 ? -3.766 4.656 16.469 1 95.94 84 LEU A O 1
ATOM 691 N N . ALA A 1 85 ? -2.887 6.312 17.641 1 94.75 85 ALA A N 1
ATOM 692 C CA . ALA A 1 85 ? -3.434 5.863 18.922 1 94.75 85 ALA A CA 1
ATOM 693 C C . ALA A 1 85 ? -4.863 6.359 19.109 1 94.75 85 ALA A C 1
ATOM 695 O O . ALA A 1 85 ? -5.559 5.934 20.031 1 94.75 85 ALA A O 1
ATOM 696 N N . LEU A 1 86 ? -5.273 7.199 18.25 1 94 86 LEU A N 1
ATOM 697 C CA . LEU A 1 86 ? -6.625 7.734 18.375 1 94 86 LEU A CA 1
ATOM 698 C C . LEU A 1 86 ? -7.652 6.727 17.875 1 94 86 LEU A C 1
ATOM 700 O O . LEU A 1 86 ? -7.379 5.961 16.938 1 94 86 LEU A O 1
ATOM 704 N N . SER A 1 87 ? -8.75 6.773 18.531 1 90.81 87 SER A N 1
ATOM 705 C CA . SER A 1 87 ? -9.883 5.949 18.125 1 90.81 87 SER A CA 1
ATOM 706 C C . SER A 1 87 ? -11.164 6.773 18.031 1 90.81 87 SER A C 1
ATOM 708 O O . SER A 1 87 ? -11.656 7.27 19.031 1 90.81 87 SER A O 1
ATOM 710 N N . PRO A 1 88 ? -11.664 6.945 16.844 1 91.31 88 PRO A N 1
ATOM 711 C CA . PRO A 1 88 ? -11.188 6.449 15.547 1 91.31 88 PRO A CA 1
ATOM 712 C C . PRO A 1 88 ? -10.008 7.262 15.008 1 91.31 88 PRO A C 1
ATOM 714 O O . PRO A 1 88 ? -9.797 8.406 15.422 1 91.31 88 PRO A O 1
ATOM 717 N N . VAL A 1 89 ? -9.305 6.648 14.117 1 94.94 89 VAL A N 1
ATOM 718 C CA . VAL A 1 89 ? -8.273 7.391 13.398 1 94.94 89 VAL A CA 1
ATOM 719 C C . VAL A 1 89 ? -8.898 8.57 12.664 1 94.94 89 VAL A C 1
ATOM 721 O O . VAL A 1 89 ? -9.922 8.422 11.992 1 94.94 89 VAL A O 1
ATOM 724 N N . PRO A 1 90 ? -8.344 9.734 12.805 1 96.62 90 PRO A N 1
ATOM 725 C CA . PRO A 1 90 ? -8.93 10.906 12.148 1 96.62 90 PRO A CA 1
ATOM 726 C C . PRO A 1 90 ? -8.836 10.836 10.625 1 96.62 90 PRO A C 1
ATOM 728 O O . PRO A 1 90 ? -8 10.102 10.086 1 96.62 90 PRO A O 1
ATOM 731 N N . PRO A 1 91 ? -9.68 11.562 9.977 1 97.12 91 PRO A N 1
ATOM 732 C CA . PRO A 1 91 ? -9.562 11.656 8.516 1 97.12 91 PRO A CA 1
ATOM 733 C C . PRO A 1 91 ? -8.273 12.328 8.07 1 97.12 91 PRO A C 1
ATOM 735 O O . PRO A 1 91 ? -7.598 12.977 8.875 1 97.12 91 PRO A O 1
ATOM 738 N N . PRO A 1 92 ? -7.934 12.227 6.844 1 97.94 92 PRO A N 1
ATOM 739 C CA . PRO A 1 92 ? -6.633 12.68 6.348 1 97.94 92 PRO A CA 1
ATOM 740 C C . PRO A 1 92 ? -6.398 14.172 6.586 1 97.94 92 PRO A C 1
ATOM 742 O O . PRO A 1 92 ? -5.309 14.57 7.004 1 97.94 92 PRO A O 1
ATOM 745 N N . LEU A 1 93 ? -7.379 14.984 6.355 1 97.06 93 LEU A N 1
ATOM 746 C CA . LEU A 1 93 ? -7.207 16.422 6.516 1 97.06 93 LEU A CA 1
ATOM 747 C C . LEU A 1 93 ? -6.973 16.781 7.98 1 97.06 93 LEU A C 1
ATOM 749 O O . LEU A 1 93 ? -6.191 17.688 8.281 1 97.06 93 LEU A O 1
ATOM 753 N N . LYS A 1 94 ? -7.645 16.141 8.805 1 98.12 94 LYS A N 1
ATOM 754 C CA . LYS A 1 94 ? -7.438 16.391 10.234 1 98.12 94 LYS A CA 1
ATOM 755 C C . LYS A 1 94 ? -6.066 15.891 10.68 1 98.12 94 LYS A C 1
ATOM 757 O O . LYS A 1 94 ? -5.387 16.562 11.461 1 98.12 94 LYS A O 1
ATOM 762 N N . ALA A 1 95 ? -5.68 14.695 10.273 1 98.38 95 ALA A N 1
ATOM 763 C CA . ALA A 1 95 ? -4.336 14.195 10.555 1 98.38 95 ALA A CA 1
ATOM 764 C C . ALA A 1 95 ? -3.271 15.172 10.062 1 98.38 95 ALA A C 1
ATOM 766 O O . ALA A 1 95 ? -2.297 15.445 10.766 1 98.38 95 ALA A O 1
ATOM 767 N N . TYR A 1 96 ? -3.506 15.672 8.914 1 98.19 96 TYR A N 1
ATOM 768 C CA . TYR A 1 96 ? -2.621 16.672 8.344 1 98.19 96 TYR A CA 1
ATOM 769 C C . TYR A 1 96 ? -2.527 17.906 9.242 1 98.19 96 TYR A C 1
ATOM 771 O O . TYR A 1 96 ? -1.432 18.406 9.508 1 98.19 96 TYR A O 1
ATOM 779 N N . ALA A 1 97 ? -3.621 18.375 9.68 1 98.06 97 ALA A N 1
ATOM 780 C CA . ALA A 1 97 ? -3.668 19.547 10.555 1 98.06 97 ALA A CA 1
ATOM 781 C C . ALA A 1 97 ? -2.895 19.297 11.844 1 98.06 97 ALA A C 1
ATOM 783 O O . ALA A 1 97 ? -2.188 20.172 12.336 1 98.06 97 ALA A O 1
ATOM 784 N N . MET A 1 98 ? -3.002 18.109 12.367 1 98.12 98 MET A N 1
ATOM 785 C CA . MET A 1 98 ? -2.291 17.75 13.594 1 98.12 98 MET A CA 1
ATOM 786 C C . MET A 1 98 ? -0.782 17.781 13.367 1 98.12 98 MET A C 1
ATOM 788 O O . MET A 1 98 ? -0.033 18.266 14.219 1 98.12 98 MET A O 1
ATOM 792 N N . VAL A 1 99 ? -0.371 17.25 12.242 1 98.25 99 VAL A N 1
ATOM 793 C CA . VAL A 1 99 ? 1.055 17.219 11.938 1 98.25 99 VAL A CA 1
ATOM 794 C C . VAL A 1 99 ? 1.547 18.656 11.688 1 98.25 99 VAL A C 1
ATOM 796 O O . VAL A 1 99 ? 2.646 19.016 12.109 1 98.25 99 VAL A O 1
ATOM 799 N N . MET A 1 100 ? 0.728 19.453 11.016 1 97.06 100 MET A N 1
ATOM 800 C CA . MET A 1 100 ? 1.083 20.844 10.734 1 97.06 100 MET A CA 1
ATOM 801 C C . MET A 1 100 ? 1.229 21.625 12.031 1 97.06 100 MET A C 1
ATOM 803 O O . MET A 1 100 ? 2.102 22.484 12.141 1 97.06 100 MET A O 1
ATOM 807 N N . GLU A 1 101 ? 0.358 21.375 12.961 1 95.94 101 GLU A N 1
ATOM 808 C CA . GLU A 1 101 ? 0.461 22 14.266 1 95.94 101 GLU A CA 1
ATOM 809 C C . GLU A 1 101 ? 1.782 21.656 14.945 1 95.94 101 GLU A C 1
ATOM 811 O O . GLU A 1 101 ? 2.438 22.531 15.523 1 95.94 101 GLU A O 1
ATOM 816 N N . GLU A 1 102 ? 2.123 20.422 14.875 1 95.19 102 GLU A N 1
ATOM 817 C CA . GLU A 1 102 ? 3.396 19.984 15.43 1 95.19 102 GLU A CA 1
ATOM 818 C C . GLU A 1 102 ? 4.57 20.641 14.711 1 95.19 102 GLU A C 1
ATOM 820 O O . GLU A 1 102 ? 5.559 21.031 15.344 1 95.19 102 GLU A O 1
ATOM 825 N N . ASP A 1 103 ? 4.516 20.688 13.445 1 93.12 103 ASP A N 1
ATOM 826 C CA . ASP A 1 103 ? 5.547 21.328 12.633 1 93.12 103 ASP A CA 1
ATOM 827 C C . ASP A 1 103 ? 5.75 22.781 13.047 1 93.12 103 ASP A C 1
ATOM 829 O O . ASP A 1 103 ? 6.887 23.25 13.18 1 93.12 103 ASP A O 1
ATOM 833 N N . THR A 1 104 ? 4.645 23.5 13.273 1 92.19 104 THR A N 1
ATOM 834 C CA . THR A 1 104 ? 4.68 24.891 13.711 1 92.19 104 THR A CA 1
ATOM 835 C C . THR A 1 104 ? 5.277 25.016 15.109 1 92.19 104 THR A C 1
ATOM 837 O O . THR A 1 104 ? 6.086 25.906 15.375 1 92.19 104 THR A O 1
ATOM 840 N N . ARG A 1 105 ? 4.902 24.141 15.914 1 90.69 105 ARG A N 1
ATOM 841 C CA . ARG A 1 105 ? 5.414 24.125 17.281 1 90.69 105 ARG A CA 1
ATOM 842 C C . ARG A 1 105 ? 6.922 23.891 17.297 1 90.69 105 ARG A C 1
ATOM 844 O O . ARG A 1 105 ? 7.656 24.594 18 1 90.69 105 ARG A O 1
ATOM 851 N N . GLN A 1 106 ? 7.371 22.969 16.562 1 87.69 106 GLN A N 1
ATOM 852 C CA . GLN A 1 106 ? 8.797 22.672 16.484 1 87.69 106 GLN A CA 1
ATOM 853 C C . GLN A 1 106 ? 9.578 23.844 15.906 1 87.69 106 GLN A C 1
ATOM 855 O O . GLN A 1 106 ? 10.688 24.141 16.359 1 87.69 106 GLN A O 1
ATOM 860 N N . SER A 1 107 ? 9.023 24.406 14.922 1 85.31 107 SER A N 1
ATOM 861 C CA . SER A 1 107 ? 9.664 25.578 14.312 1 85.31 107 SER A CA 1
ATOM 862 C C . SER A 1 107 ? 9.75 26.734 15.305 1 85.31 107 SER A C 1
ATOM 864 O O . SER A 1 107 ? 10.734 27.484 15.305 1 85.31 107 SER A O 1
ATOM 866 N N . ALA A 1 108 ? 8.758 26.938 16.109 1 85 108 ALA A N 1
ATOM 867 C CA . ALA A 1 108 ? 8.727 28 17.125 1 85 108 ALA A CA 1
ATOM 868 C C . ALA A 1 108 ? 9.773 27.75 18.203 1 85 108 ALA A C 1
ATOM 870 O O . ALA A 1 108 ? 10.406 28.688 18.688 1 85 108 ALA A O 1
ATOM 871 N N . ILE A 1 109 ? 9.93 26.562 18.547 1 80.25 109 ILE A N 1
ATOM 872 C CA . ILE A 1 109 ? 10.914 26.203 19.562 1 80.25 109 ILE A CA 1
ATOM 873 C C . ILE A 1 109 ? 12.32 26.391 19 1 80.25 109 ILE A C 1
ATOM 875 O O . ILE A 1 109 ? 13.203 26.906 19.688 1 80.25 109 ILE A O 1
ATOM 879 N N . LEU A 1 110 ? 12.477 25.906 17.719 1 66.38 110 LEU A N 1
ATOM 880 C CA . LEU A 1 110 ? 13.781 26.062 17.094 1 66.38 110 LEU A CA 1
ATOM 881 C C . LEU A 1 110 ? 14.031 27.516 16.719 1 66.38 110 LEU A C 1
ATOM 883 O O . LEU A 1 110 ? 15.18 27.969 16.734 1 66.38 110 LEU A O 1
ATOM 887 N N . GLY A 1 111 ? 13.07 28.188 15.922 1 62.31 111 GLY A N 1
ATOM 888 C CA . GLY A 1 111 ? 13.195 29.609 15.586 1 62.31 111 GLY A CA 1
ATOM 889 C C . GLY A 1 111 ? 13.297 30.5 16.812 1 62.31 111 GLY A C 1
ATOM 890 O O . GLY A 1 111 ? 13.711 31.656 16.703 1 62.31 111 GLY A O 1
ATOM 891 N N . GLY A 1 112 ? 12.578 30.375 17.797 1 54.12 112 GLY A N 1
ATOM 892 C CA . GLY A 1 112 ? 12.914 31.281 18.891 1 54.12 112 GLY A CA 1
ATOM 893 C C . GLY A 1 112 ? 14.414 31.469 19.062 1 54.12 112 GLY A C 1
ATOM 894 O O . GLY A 1 112 ? 14.867 32.562 19.375 1 54.12 112 GLY A O 1
ATOM 895 N N . GLY A 1 113 ? 15.383 30.547 19.078 1 48.62 113 GLY A N 1
ATOM 896 C CA . GLY A 1 113 ? 16.797 30.844 18.859 1 48.62 113 GLY A CA 1
ATOM 897 C C . GLY A 1 113 ? 17.156 30.922 17.391 1 48.62 113 GLY A C 1
ATOM 898 O O . GLY A 1 113 ? 17.844 31.859 16.969 1 48.62 113 GLY A O 1
ATOM 899 N N . SER A 1 114 ? 17.188 29.656 16.375 1 49.03 114 SER A N 1
ATOM 900 C CA . SER A 1 114 ? 17.766 29.328 15.07 1 49.03 114 SER A CA 1
ATOM 901 C C . SER A 1 114 ? 16.719 29.438 13.961 1 49.03 114 SER A C 1
ATOM 903 O O . SER A 1 114 ? 16.359 28.438 13.336 1 49.03 114 SER A O 1
ATOM 905 N N . MET A 1 115 ? 15.727 30 13.867 1 49.31 115 MET A N 1
ATOM 906 C CA . MET A 1 115 ? 14.797 30.094 12.75 1 49.31 115 MET A CA 1
ATOM 907 C C . MET A 1 115 ? 15.531 30.422 11.453 1 49.31 115 MET A C 1
ATOM 909 O O . MET A 1 115 ? 15.008 30.203 10.359 1 49.31 115 MET A O 1
ATOM 913 N N . ALA A 1 116 ? 16.547 31.141 11.383 1 48.12 116 ALA A N 1
ATOM 914 C CA . ALA A 1 116 ? 17.453 31.5 10.281 1 48.12 116 ALA A CA 1
ATOM 915 C C . ALA A 1 116 ? 18.047 30.25 9.633 1 48.12 116 ALA A C 1
ATOM 917 O O . ALA A 1 116 ? 18.203 30.203 8.414 1 48.12 116 ALA A O 1
ATOM 918 N N . LEU A 1 117 ? 18.297 29.172 10.258 1 49.31 117 LEU A N 1
ATOM 919 C CA . LEU A 1 117 ? 19.078 28.047 9.734 1 49.31 117 LEU A CA 1
ATOM 920 C C . LEU A 1 117 ? 18.172 27.094 8.961 1 49.31 117 LEU A C 1
ATOM 922 O O . LEU A 1 117 ? 18.609 26.469 7.988 1 49.31 117 LEU A O 1
ATOM 926 N N . LYS A 1 118 ? 16.969 26.875 9.227 1 50.81 118 LYS A N 1
ATOM 927 C CA . LYS A 1 118 ? 16.109 25.891 8.555 1 50.81 118 LYS A CA 1
ATOM 928 C C . LYS A 1 118 ? 15.609 26.438 7.219 1 50.81 118 LYS A C 1
ATOM 930 O O . LYS A 1 118 ? 15.5 25.688 6.242 1 50.81 118 LYS A O 1
ATOM 935 N N . VAL A 1 119 ? 15.336 27.703 7.086 1 50.78 119 VAL A N 1
ATOM 936 C CA . VAL A 1 119 ? 14.984 28.312 5.809 1 50.78 119 VAL A CA 1
ATOM 937 C C . VAL A 1 119 ? 16.172 28.25 4.859 1 50.78 119 VAL A C 1
ATOM 939 O O . VAL A 1 119 ? 16.016 28.031 3.66 1 50.78 119 VAL A O 1
ATOM 942 N N . ASP A 1 120 ? 17.359 28.359 5.387 1 50.34 120 ASP A N 1
ATOM 943 C CA . ASP A 1 120 ? 18.578 28.297 4.602 1 50.34 120 ASP A CA 1
ATOM 944 C C . ASP A 1 120 ? 18.859 26.859 4.152 1 50.34 120 ASP A C 1
ATOM 946 O O . ASP A 1 120 ? 19.312 26.625 3.027 1 50.34 120 ASP A O 1
ATOM 950 N N . LEU A 1 121 ? 18.516 25.906 4.887 1 53.16 121 LEU A N 1
ATOM 951 C CA . LEU A 1 121 ? 18.781 24.531 4.508 1 53.16 121 LEU A CA 1
ATOM 952 C C . LEU A 1 121 ? 17.75 24.031 3.492 1 53.16 121 LEU A C 1
ATOM 954 O O . LEU A 1 121 ? 18.094 23.312 2.561 1 53.16 121 LEU A O 1
ATOM 958 N N . ALA A 1 122 ? 16.562 24.531 3.555 1 51.12 122 ALA A N 1
ATOM 959 C CA . ALA A 1 122 ? 15.555 24.234 2.531 1 51.12 122 ALA A CA 1
ATOM 960 C C . ALA A 1 122 ? 15.891 24.953 1.223 1 51.12 122 ALA A C 1
ATOM 962 O O . ALA A 1 122 ? 15.75 24.375 0.142 1 51.12 122 ALA A O 1
ATOM 963 N N . ARG A 1 123 ? 16.344 26.141 1.27 1 50.53 123 ARG A N 1
ATOM 964 C CA . ARG A 1 123 ? 16.844 26.875 0.111 1 50.53 123 ARG A CA 1
ATOM 965 C C . ARG A 1 123 ? 18.078 26.188 -0.477 1 50.53 123 ARG A C 1
ATOM 967 O O . ARG A 1 123 ? 18.25 26.156 -1.697 1 50.53 123 ARG A O 1
ATOM 974 N N . GLN A 1 124 ? 18.859 25.625 0.311 1 52.34 124 GLN A N 1
ATOM 975 C CA . GLN A 1 124 ? 20.062 24.953 -0.172 1 52.34 124 GLN A CA 1
ATOM 976 C C . GLN A 1 124 ? 19.703 23.625 -0.853 1 52.34 124 GLN A C 1
ATOM 978 O O . GLN A 1 124 ? 20.281 23.297 -1.894 1 52.34 124 GLN A O 1
ATOM 983 N N . ARG A 1 125 ? 18.875 22.844 -0.369 1 49.88 125 ARG A N 1
ATOM 984 C CA . ARG A 1 125 ? 18.469 21.594 -1 1 49.88 125 ARG A CA 1
ATOM 985 C C . ARG A 1 125 ? 17.672 21.859 -2.273 1 49.88 125 ARG A C 1
ATOM 987 O O . ARG A 1 125 ? 17.828 21.156 -3.273 1 49.88 125 ARG A O 1
ATOM 994 N N . LEU A 1 126 ? 16.844 22.859 -2.297 1 50.47 126 LEU A N 1
ATOM 995 C CA . LEU A 1 126 ? 16.234 23.281 -3.549 1 50.47 126 LEU A CA 1
ATOM 996 C C . LEU A 1 126 ? 17.297 23.734 -4.547 1 50.47 126 LEU A C 1
ATOM 998 O O . LEU A 1 126 ? 17.172 23.484 -5.75 1 50.47 126 LEU A O 1
ATOM 1002 N N . ALA A 1 127 ? 18.266 24.375 -4.09 1 48.22 127 ALA A N 1
ATOM 1003 C CA . ALA A 1 127 ? 19.406 24.75 -4.934 1 48.22 127 ALA A CA 1
ATOM 1004 C C . ALA A 1 127 ? 20.141 23.516 -5.449 1 48.22 127 ALA A C 1
ATOM 1006 O O . ALA A 1 127 ? 20.578 23.484 -6.602 1 48.22 127 ALA A O 1
ATOM 1007 N N . LEU A 1 128 ? 20.172 22.469 -4.637 1 47.91 128 LEU A N 1
ATOM 1008 C CA . LEU A 1 128 ? 20.812 21.234 -5.082 1 47.91 128 LEU A CA 1
ATOM 1009 C C . LEU A 1 128 ? 19.891 20.438 -5.992 1 47.91 128 LEU A C 1
ATOM 1011 O O . LEU A 1 128 ? 20.359 19.781 -6.926 1 47.91 128 LEU A O 1
ATOM 1015 N N . LEU A 1 129 ? 18.641 20.391 -5.734 1 44.16 129 LEU A N 1
ATOM 1016 C CA . LEU A 1 129 ? 17.703 19.734 -6.637 1 44.16 129 LEU A CA 1
ATOM 1017 C C . LEU A 1 129 ? 17.625 20.453 -7.977 1 44.16 129 LEU A C 1
ATOM 1019 O O . LEU A 1 129 ? 17.406 19.828 -9.016 1 44.16 129 LEU A O 1
ATOM 1023 N N . ARG A 1 130 ? 17.797 21.688 -8.039 1 41.31 130 ARG A N 1
ATOM 1024 C CA . ARG A 1 130 ? 17.938 22.359 -9.32 1 41.31 130 ARG A CA 1
ATOM 1025 C C . ARG A 1 130 ? 19.125 21.797 -10.109 1 41.31 130 ARG A C 1
ATOM 1027 O O . ARG A 1 130 ? 19.156 21.891 -11.336 1 41.31 130 ARG A O 1
ATOM 1034 N N . ILE A 1 131 ? 20.047 21.359 -9.406 1 39.69 131 ILE A N 1
ATOM 1035 C CA . ILE A 1 131 ? 21.172 20.797 -10.164 1 39.69 131 ILE A CA 1
ATOM 1036 C C . ILE A 1 131 ? 20.812 19.406 -10.664 1 39.69 131 ILE A C 1
ATOM 1038 O O . ILE A 1 131 ? 21.172 19.016 -11.781 1 39.69 131 ILE A O 1
ATOM 1042 N N . VAL A 1 132 ? 20.172 18.594 -9.844 1 37.09 132 VAL A N 1
ATOM 1043 C CA . VAL A 1 132 ? 20.031 17.219 -10.297 1 37.09 132 VAL A CA 1
ATOM 1044 C C . VAL A 1 132 ? 18.812 17.094 -11.219 1 37.09 132 VAL A C 1
ATOM 1046 O O . VAL A 1 132 ? 18.141 16.062 -11.227 1 37.09 132 VAL A O 1
ATOM 1049 N N . ILE A 1 133 ? 18.031 18.062 -11.445 1 37.12 133 ILE A N 1
ATOM 1050 C CA . ILE A 1 133 ? 17.031 17.781 -12.461 1 37.12 133 ILE A CA 1
ATOM 1051 C C . ILE A 1 133 ? 17.703 17.234 -13.719 1 37.12 133 ILE A C 1
ATOM 1053 O O . ILE A 1 133 ? 18.469 17.938 -14.375 1 37.12 133 ILE A O 1
ATOM 1057 N N . PRO A 1 134 ? 17.984 15.93 -13.844 1 33.97 134 PRO A N 1
ATOM 1058 C CA . PRO A 1 134 ? 18.578 15.523 -15.117 1 33.97 134 PRO A CA 1
ATOM 1059 C C . PRO A 1 134 ? 17.812 16.047 -16.328 1 33.97 134 PRO A C 1
ATOM 1061 O O . PRO A 1 134 ? 16.609 16.281 -16.234 1 33.97 134 PRO A O 1
ATOM 1064 N N . ILE A 1 135 ? 18.469 16.703 -17.297 1 33.16 135 ILE A N 1
ATOM 1065 C CA . ILE A 1 135 ? 18.297 17.156 -18.672 1 33.16 135 ILE A CA 1
ATOM 1066 C C . ILE A 1 135 ? 17.562 16.094 -19.484 1 33.16 135 ILE A C 1
ATOM 1068 O O . ILE A 1 135 ? 17.172 16.344 -20.625 1 33.16 135 ILE A O 1
ATOM 1072 N N . THR A 1 136 ? 17.344 14.852 -18.984 1 34.75 136 THR A N 1
ATOM 1073 C CA . THR A 1 136 ? 17.062 13.922 -20.062 1 34.75 136 THR A CA 1
ATOM 1074 C C . THR A 1 136 ? 15.648 14.141 -20.609 1 34.75 136 THR A C 1
ATOM 1076 O O . THR A 1 136 ? 15.18 13.383 -21.469 1 34.75 136 THR A O 1
ATOM 1079 N N . MET A 1 137 ? 14.844 14.938 -19.984 1 32.75 137 MET A N 1
ATOM 1080 C CA . MET A 1 137 ? 13.555 14.93 -20.672 1 32.75 137 MET A CA 1
ATOM 1081 C C . MET A 1 137 ? 13.648 15.625 -22.016 1 32.75 137 MET A C 1
ATOM 1083 O O . MET A 1 137 ? 12.633 15.859 -22.672 1 32.75 137 MET A O 1
ATOM 1087 N N . THR A 1 138 ? 14.727 16.219 -22.328 1 33.16 138 THR A N 1
ATOM 1088 C CA . THR A 1 138 ? 14.711 17.094 -23.5 1 33.16 138 THR A CA 1
ATOM 1089 C C . THR A 1 138 ? 14.484 16.281 -24.766 1 33.16 138 THR A C 1
ATOM 1091 O O . THR A 1 138 ? 14.133 16.828 -25.812 1 33.16 138 THR A O 1
ATOM 1094 N N . ALA A 1 139 ? 14.922 15.016 -24.859 1 33.16 139 ALA A N 1
ATOM 1095 C CA . ALA A 1 139 ? 15.086 14.5 -26.203 1 33.16 139 ALA A CA 1
ATOM 1096 C C . ALA A 1 139 ? 13.734 14.242 -26.859 1 33.16 139 ALA A C 1
ATOM 1098 O O . ALA A 1 139 ? 13.633 14.203 -28.094 1 33.16 139 ALA A O 1
ATOM 1099 N N . PHE A 1 140 ? 12.711 13.938 -26.078 1 30.92 140 PHE A N 1
ATOM 1100 C CA . PHE A 1 140 ? 11.625 13.414 -26.906 1 30.92 140 PHE A CA 1
ATOM 1101 C C . PHE A 1 140 ? 10.844 14.547 -27.562 1 30.92 140 PHE A C 1
ATOM 1103 O O . PHE A 1 140 ? 9.938 14.305 -28.359 1 30.92 140 PHE A O 1
ATOM 1110 N N . LYS A 1 141 ? 11.078 15.727 -27.078 1 32.34 141 LYS A N 1
ATOM 1111 C CA . LYS A 1 141 ? 10.156 16.688 -27.688 1 32.34 141 LYS A CA 1
ATOM 1112 C C . LYS A 1 141 ? 10.5 16.938 -29.141 1 32.34 141 LYS A C 1
ATOM 1114 O O . LYS A 1 141 ? 9.664 17.422 -29.906 1 32.34 141 LYS A O 1
ATOM 1119 N N . ARG A 1 142 ? 11.781 16.875 -29.453 1 31.69 142 ARG A N 1
ATOM 1120 C CA . ARG A 1 142 ? 12.086 17.625 -30.656 1 31.69 142 ARG A CA 1
ATOM 1121 C C . ARG A 1 142 ? 11.602 16.875 -31.906 1 31.69 142 ARG A C 1
ATOM 1123 O O . ARG A 1 142 ? 11.508 17.469 -32.969 1 31.69 142 ARG A O 1
ATOM 1130 N N . THR A 1 143 ? 11.523 15.578 -31.797 1 32.81 143 THR A N 1
ATOM 1131 C CA . THR A 1 143 ? 11.469 14.984 -33.125 1 32.81 143 THR A CA 1
ATOM 1132 C C . THR A 1 143 ? 10.078 15.148 -33.719 1 32.81 143 THR A C 1
ATOM 1134 O O . THR A 1 143 ? 9.891 14.914 -34.938 1 32.81 143 THR A O 1
ATOM 1137 N N . VAL A 1 144 ? 9.086 15.336 -32.844 1 29.7 144 VAL A N 1
ATOM 1138 C CA . VAL A 1 144 ? 7.805 15.211 -33.562 1 29.7 144 VAL A CA 1
ATOM 1139 C C . VAL A 1 144 ? 7.535 16.484 -34.344 1 29.7 144 VAL A C 1
ATOM 1141 O O . VAL A 1 144 ? 6.523 16.578 -35.062 1 29.7 144 VAL A O 1
ATOM 1144 N N . LYS A 1 145 ? 8.281 17.484 -33.969 1 32.66 145 LYS A N 1
ATOM 1145 C CA . LYS A 1 145 ? 7.828 18.719 -34.625 1 32.66 145 LYS A CA 1
ATOM 1146 C C . LYS A 1 145 ? 8.062 18.656 -36.156 1 32.66 145 LYS A C 1
ATOM 1148 O O . LYS A 1 145 ? 7.543 19.484 -36.906 1 32.66 145 LYS A O 1
ATOM 1153 N N . ARG A 1 146 ? 9.109 17.906 -36.438 1 33.16 146 ARG A N 1
ATOM 1154 C CA . ARG A 1 146 ? 9.547 18.25 -37.812 1 33.16 146 ARG A CA 1
ATOM 1155 C C . ARG A 1 146 ? 8.547 17.75 -38.844 1 33.16 146 ARG A C 1
ATOM 1157 O O . ARG A 1 146 ? 8.711 18.016 -40.031 1 33.16 146 ARG A O 1
ATOM 1164 N N . ALA A 1 147 ? 7.781 16.781 -38.438 1 34.25 147 ALA A N 1
ATOM 1165 C CA . ALA A 1 147 ? 7.156 16.172 -39.625 1 34.25 147 ALA A CA 1
ATOM 1166 C C . ALA A 1 147 ? 6.074 17.094 -40.188 1 34.25 147 ALA A C 1
ATOM 1168 O O . ALA A 1 147 ? 5.309 16.688 -41.062 1 34.25 147 ALA A O 1
ATOM 1169 N N . ARG A 1 148 ? 5.746 18.188 -39.375 1 30.92 148 ARG A N 1
ATOM 1170 C CA . ARG A 1 148 ? 4.504 18.766 -39.875 1 30.92 148 ARG A CA 1
ATOM 1171 C C . ARG A 1 148 ? 4.672 19.234 -41.312 1 30.92 148 ARG A C 1
ATOM 1173 O O . ARG A 1 148 ? 3.871 18.891 -42.188 1 30.92 148 ARG A O 1
ATOM 1180 N N . GLY A 1 149 ? 4.855 20.594 -41.469 1 30.16 149 GLY A N 1
ATOM 1181 C CA . GLY A 1 149 ? 4.113 21.484 -42.344 1 30.16 149 GLY A CA 1
ATOM 1182 C C . GLY A 1 149 ? 4.645 21.516 -43.75 1 30.16 149 GLY A C 1
ATOM 1183 O O . GLY A 1 149 ? 4.855 22.578 -44.344 1 30.16 149 GLY A O 1
ATOM 1184 N N . ARG A 1 150 ? 5.457 20.516 -44.25 1 34.5 150 ARG A N 1
ATOM 1185 C CA . ARG A 1 150 ? 5.82 20.922 -45.625 1 34.5 150 ARG A CA 1
ATOM 1186 C C . ARG A 1 150 ? 4.582 21.078 -46.5 1 34.5 150 ARG A C 1
ATOM 1188 O O . ARG A 1 150 ? 4.016 20.078 -46.938 1 34.5 150 ARG A O 1
ATOM 1195 N N . ALA A 1 151 ? 3.598 21.922 -46 1 33.94 151 ALA A N 1
ATOM 1196 C CA . ALA A 1 151 ? 2.504 22.172 -46.938 1 33.94 151 ALA A CA 1
ATOM 1197 C C . ALA A 1 151 ? 3.031 22.703 -48.281 1 33.94 151 ALA A C 1
ATOM 1199 O O . ALA A 1 151 ? 3.846 23.625 -48.312 1 33.94 151 ALA A O 1
ATOM 1200 N N . SER A 1 152 ? 3.227 21.766 -49.219 1 34.44 152 SER A N 1
ATOM 1201 C CA . SER A 1 152 ? 3.531 22.016 -50.625 1 34.44 152 SER A CA 1
ATOM 1202 C C . SER A 1 152 ? 2.672 23.141 -51.188 1 34.44 152 SER A C 1
ATOM 1204 O O . SER A 1 152 ? 1.442 23.078 -51.125 1 34.44 152 SER A O 1
ATOM 1206 N N . ARG A 1 153 ? 2.994 24.469 -50.938 1 36.62 153 ARG A N 1
ATOM 1207 C CA . ARG A 1 153 ? 2.377 25.594 -51.625 1 36.62 153 ARG A CA 1
ATOM 1208 C C . ARG A 1 153 ? 2.385 25.391 -53.125 1 36.62 153 ARG A C 1
ATOM 1210 O O . ARG A 1 153 ? 3.451 25.328 -53.75 1 36.62 153 ARG A O 1
ATOM 1217 N N . THR A 1 154 ? 1.49 24.516 -53.594 1 35.06 154 THR A N 1
ATOM 1218 C CA . THR A 1 154 ? 1.285 24.438 -55.031 1 35.06 154 THR A CA 1
ATOM 1219 C C . THR A 1 154 ? 0.887 25.797 -55.594 1 35.06 154 THR A C 1
ATOM 1221 O O . THR A 1 154 ? -0.04 26.438 -55.094 1 35.06 154 THR A O 1
ATOM 1224 N N . ARG A 1 155 ? 1.812 26.625 -56.062 1 37.75 155 ARG A N 1
ATOM 1225 C CA . ARG A 1 155 ? 1.677 27.875 -56.812 1 37.75 155 ARG A CA 1
ATOM 1226 C C . ARG A 1 155 ? 0.66 27.75 -57.938 1 37.75 155 ARG A C 1
ATOM 1228 O O . ARG A 1 155 ? 0.712 26.797 -58.719 1 37.75 155 ARG A O 1
ATOM 1235 N N . PRO A 1 156 ? -0.467 28.406 -57.781 1 39.44 156 PRO A N 1
ATOM 1236 C CA . PRO A 1 156 ? -1.456 28.422 -58.844 1 39.44 156 PRO A CA 1
ATOM 1237 C C . PRO A 1 156 ? -0.866 28.875 -60.188 1 39.44 156 PRO A C 1
ATOM 1239 O O . PRO A 1 156 ? 0.118 29.609 -60.219 1 39.44 156 PRO A O 1
ATOM 1242 N N . SER A 1 157 ? -0.827 28.016 -61.156 1 36.78 157 SER A N 1
ATOM 1243 C CA . SER A 1 157 ? -0.425 28.203 -62.531 1 36.78 157 SER A CA 1
ATOM 1244 C C . SER A 1 157 ? -1.085 29.438 -63.156 1 36.78 157 SER A C 1
ATOM 1246 O O . SER A 1 157 ? -2.266 29.703 -62.906 1 36.78 157 SER A O 1
ATOM 1248 N N . ARG A 1 158 ? -0.35 30.531 -63.312 1 39 158 ARG A N 1
ATOM 1249 C CA . ARG A 1 158 ? -0.695 31.766 -64 1 39 158 ARG A CA 1
ATOM 1250 C C . ARG A 1 158 ? -1.27 31.453 -65.375 1 39 158 ARG A C 1
ATOM 1252 O O . ARG A 1 158 ? -0.685 30.672 -66.188 1 39 158 ARG A O 1
ATOM 1259 N N . ARG A 1 159 ? -2.564 31.375 -65.5 1 38.34 159 ARG A N 1
ATOM 1260 C CA . ARG A 1 159 ? -3.256 31.297 -66.75 1 38.34 159 ARG A CA 1
ATOM 1261 C C . ARG A 1 159 ? -2.697 32.312 -67.75 1 38.34 159 ARG A C 1
ATOM 1263 O O . ARG A 1 159 ? -2.502 33.469 -67.438 1 38.34 159 ARG A O 1
ATOM 1270 N N . ARG A 1 160 ? -1.844 31.828 -68.625 1 39.41 160 ARG A N 1
ATOM 1271 C CA . ARG A 1 160 ? -1.378 32.562 -69.75 1 39.41 160 ARG A CA 1
ATOM 1272 C C . ARG A 1 160 ? -2.543 33.219 -70.5 1 39.41 160 ARG A C 1
ATOM 1274 O O . ARG A 1 160 ? -3.533 32.562 -70.812 1 39.41 160 ARG A O 1
ATOM 1281 N N . LYS A 1 161 ? -2.816 34.438 -70.125 1 39.34 161 LYS A N 1
ATOM 1282 C CA . LYS A 1 161 ? -3.688 35.281 -70.938 1 39.34 161 LYS A CA 1
ATOM 1283 C C . LYS A 1 161 ? -3.346 35.125 -72.438 1 39.34 161 LYS A C 1
ATOM 1285 O O . LYS A 1 161 ? -2.203 35.344 -72.812 1 39.34 161 LYS A O 1
ATOM 1290 N N . PHE A 1 162 ? -3.834 34 -73.062 1 37.25 162 PHE A N 1
ATOM 1291 C CA . PHE A 1 162 ? -3.779 33.969 -74.5 1 37.25 162 PHE A CA 1
ATOM 1292 C C . PHE A 1 162 ? -4.254 35.281 -75.125 1 37.25 162 PHE A C 1
ATOM 1294 O O . PHE A 1 162 ? -5.352 35.75 -74.812 1 37.25 162 PHE A O 1
ATOM 1301 N N . SER A 1 163 ? -3.277 36.156 -75.312 1 36.88 163 SER A N 1
ATOM 1302 C CA . SER A 1 163 ? -3.461 37.281 -76.25 1 36.88 163 SER A CA 1
ATOM 1303 C C . SER A 1 163 ? -4.051 36.781 -77.562 1 36.88 163 SER A C 1
ATOM 1305 O O . SER A 1 163 ? -3.418 36 -78.312 1 36.88 163 SER A O 1
ATOM 1307 N N . GLY A 1 164 ? -5.273 36.281 -77.688 1 27.84 164 GLY A N 1
ATOM 1308 C CA . GLY A 1 164 ? -5.875 36.625 -78.938 1 27.84 164 GLY A CA 1
ATOM 1309 C C . GLY A 1 164 ? -6.09 38.094 -79.188 1 27.84 164 GLY A C 1
ATOM 1310 O O . GLY A 1 164 ? -6.105 38.875 -78.188 1 27.84 164 GLY A O 1
ATOM 1311 N N . MET B 1 1 ? -9.695 -1.08 20.719 1 51.56 1 MET B N 1
ATOM 1312 C CA . MET B 1 1 ? -10 -0.572 19.375 1 51.56 1 MET B CA 1
ATOM 1313 C C . MET B 1 1 ? -8.797 0.164 18.797 1 51.56 1 MET B C 1
ATOM 1315 O O . MET B 1 1 ? -8.508 0.04 17.594 1 51.56 1 MET B O 1
ATOM 1319 N N . THR B 1 2 ? -7.965 0.873 19.625 1 60 2 THR B N 1
ATOM 1320 C CA . THR B 1 2 ? -6.781 1.632 19.234 1 60 2 THR B CA 1
ATOM 1321 C C . THR B 1 2 ? -5.668 0.699 18.766 1 60 2 THR B C 1
ATOM 1323 O O . THR B 1 2 ? -5.012 0.966 17.75 1 60 2 THR B O 1
ATOM 1326 N N . GLN B 1 3 ? -5.559 -0.529 19.391 1 67.5 3 GLN B N 1
ATOM 1327 C CA . GLN B 1 3 ? -4.492 -1.478 19.094 1 67.5 3 GLN B CA 1
ATOM 1328 C C . GLN B 1 3 ? -4.633 -2.023 17.672 1 67.5 3 GLN B C 1
ATOM 1330 O O . GLN B 1 3 ? -3.631 -2.258 16.984 1 67.5 3 GLN B O 1
ATOM 1335 N N . ASN B 1 4 ? -5.75 -1.84 17.188 1 85.12 4 ASN B N 1
ATOM 1336 C CA . ASN B 1 4 ? -6.027 -2.408 15.875 1 85.12 4 ASN B CA 1
ATOM 1337 C C . ASN B 1 4 ? -5.535 -1.495 14.75 1 85.12 4 ASN B C 1
ATOM 1339 O O . ASN B 1 4 ? -5.008 -1.971 13.742 1 85.12 4 ASN B O 1
ATOM 1343 N N . SER B 1 5 ? -5.488 -0.224 15.055 1 91.12 5 SER B N 1
ATOM 1344 C CA . SER B 1 5 ? -5.074 0.71 14.008 1 91.12 5 SER B CA 1
ATOM 1345 C C . SER B 1 5 ? -3.568 0.647 13.781 1 91.12 5 SER B C 1
ATOM 1347 O O . SER B 1 5 ? -3.109 0.694 12.633 1 91.12 5 SER B O 1
ATOM 1349 N N . SER B 1 6 ? -2.812 0.551 14.836 1 93.44 6 SER B N 1
ATOM 1350 C CA . SER B 1 6 ? -1.361 0.44 14.711 1 93.44 6 SER B CA 1
ATOM 1351 C C . SER B 1 6 ? -0.963 -0.845 14 1 93.44 6 SER B C 1
ATOM 1353 O O . SER B 1 6 ? -0.081 -0.833 13.133 1 93.44 6 SER B O 1
ATOM 1355 N N . ARG B 1 7 ? -1.662 -1.868 14.391 1 95.12 7 ARG B N 1
ATOM 1356 C CA . ARG B 1 7 ? -1.363 -3.152 13.766 1 95.12 7 ARG B CA 1
ATOM 1357 C C . ARG B 1 7 ? -1.734 -3.141 12.289 1 95.12 7 ARG B C 1
ATOM 1359 O O . ARG B 1 7 ? -0.981 -3.639 11.453 1 95.12 7 ARG B O 1
ATOM 1366 N N . LEU B 1 8 ? -2.844 -2.582 11.961 1 95.88 8 LEU B N 1
ATOM 1367 C CA . LEU B 1 8 ? -3.271 -2.48 10.57 1 95.88 8 LEU B CA 1
ATOM 1368 C C . LEU B 1 8 ? -2.295 -1.637 9.758 1 95.88 8 LEU B C 1
ATOM 1370 O O . LEU B 1 8 ? -1.965 -1.981 8.625 1 95.88 8 LEU B O 1
ATOM 1374 N N . PHE B 1 9 ? -1.834 -0.599 10.375 1 96.06 9 PHE B N 1
ATOM 1375 C CA . PHE B 1 9 ? -0.829 0.243 9.742 1 96.06 9 PHE B CA 1
ATOM 1376 C C . PHE B 1 9 ? 0.412 -0.568 9.391 1 96.06 9 PHE B C 1
ATOM 1378 O O . PHE B 1 9 ? 0.896 -0.511 8.258 1 96.06 9 PHE B O 1
ATOM 1385 N N . GLN B 1 10 ? 0.881 -1.317 10.297 1 96.31 10 GLN B N 1
ATOM 1386 C CA . GLN B 1 10 ? 2.084 -2.121 10.102 1 96.31 10 GLN B CA 1
ATOM 1387 C C . GLN B 1 10 ? 1.869 -3.184 9.031 1 96.31 10 GLN B C 1
ATOM 1389 O O . GLN B 1 10 ? 2.725 -3.379 8.164 1 96.31 10 GLN B O 1
ATOM 1394 N N . LEU B 1 11 ? 0.77 -3.818 9.094 1 97.38 11 LEU B N 1
ATOM 1395 C CA . LEU B 1 11 ? 0.471 -4.898 8.156 1 97.38 11 LEU B CA 1
ATOM 1396 C C . LEU B 1 11 ? 0.351 -4.367 6.734 1 97.38 11 LEU B C 1
ATOM 1398 O O . LEU B 1 11 ? 0.853 -4.984 5.793 1 97.38 11 LEU B O 1
ATOM 1402 N N . ARG B 1 12 ? -0.338 -3.273 6.559 1 95.94 12 ARG B N 1
ATOM 1403 C CA . ARG B 1 12 ? -0.491 -2.67 5.238 1 95.94 12 ARG B CA 1
ATOM 1404 C C . ARG B 1 12 ? 0.865 -2.295 4.648 1 95.94 12 ARG B C 1
ATOM 1406 O O . ARG B 1 12 ? 1.134 -2.566 3.475 1 95.94 12 ARG B O 1
ATOM 1413 N N . ARG B 1 13 ? 1.663 -1.72 5.422 1 95.06 13 ARG B N 1
ATOM 1414 C CA . ARG B 1 13 ? 3.004 -1.36 4.973 1 95.06 13 ARG B CA 1
ATOM 1415 C C . ARG B 1 13 ? 3.818 -2.604 4.629 1 95.06 13 ARG B C 1
ATOM 1417 O O . ARG B 1 13 ? 4.508 -2.637 3.607 1 95.06 13 ARG B O 1
ATOM 1424 N N . GLN B 1 14 ? 3.715 -3.566 5.465 1 96.75 14 GLN B N 1
ATOM 1425 C CA . GLN B 1 14 ? 4.449 -4.805 5.234 1 96.75 14 GLN B CA 1
ATOM 1426 C C . GLN B 1 14 ? 4.012 -5.473 3.934 1 96.75 14 GLN B C 1
ATOM 1428 O O . GLN B 1 14 ? 4.84 -6.008 3.193 1 96.75 14 GLN B O 1
ATOM 1433 N N . SER B 1 15 ? 2.715 -5.457 3.684 1 96.81 15 SER B N 1
ATOM 1434 C CA . SER B 1 15 ? 2.195 -6.133 2.498 1 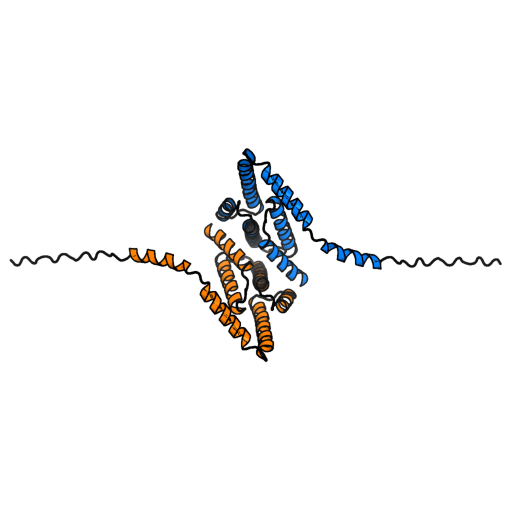96.81 15 SER B CA 1
ATOM 1435 C C . SER B 1 15 ? 2.789 -5.547 1.223 1 96.81 15 SER B C 1
ATOM 1437 O O . SER B 1 15 ? 3.047 -6.273 0.26 1 96.81 15 SER B O 1
ATOM 1439 N N . ILE B 1 16 ? 3.029 -4.285 1.198 1 94.88 16 ILE B N 1
ATOM 1440 C CA . ILE B 1 16 ? 3.484 -3.602 -0.008 1 94.88 16 ILE B CA 1
ATOM 1441 C C . ILE B 1 16 ? 5.012 -3.623 -0.068 1 94.88 16 ILE B C 1
ATOM 1443 O O . ILE B 1 16 ? 5.594 -3.705 -1.151 1 94.88 16 ILE B O 1
ATOM 1447 N N . LEU B 1 17 ? 5.633 -3.613 1.077 1 94.31 17 LEU B N 1
ATOM 1448 C CA . LEU B 1 17 ? 7.082 -3.463 1.117 1 94.31 17 LEU B CA 1
ATOM 1449 C C . LEU B 1 17 ? 7.773 -4.824 1.104 1 94.31 17 LEU B C 1
ATOM 1451 O O . LEU B 1 17 ? 8.977 -4.91 0.868 1 94.31 17 LEU B O 1
ATOM 1455 N N . THR B 1 18 ? 7 -5.84 1.411 1 96.38 18 THR B N 1
ATOM 1456 C CA . THR B 1 18 ? 7.566 -7.184 1.361 1 96.38 18 THR B CA 1
ATOM 1457 C C . THR B 1 18 ? 7.977 -7.543 -0.064 1 96.38 18 THR B C 1
ATOM 1459 O O . THR B 1 18 ? 7.18 -7.414 -0.996 1 96.38 18 THR B O 1
ATOM 1462 N N . CYS B 1 19 ? 9.188 -7.961 -0.254 1 96.5 19 CYS B N 1
ATOM 1463 C CA . CYS B 1 19 ? 9.711 -8.375 -1.547 1 96.5 19 CYS B CA 1
ATOM 1464 C C . CYS B 1 19 ? 10.219 -9.812 -1.491 1 96.5 19 CYS B C 1
ATOM 1466 O O . CYS B 1 19 ? 10.539 -10.32 -0.416 1 96.5 19 CYS 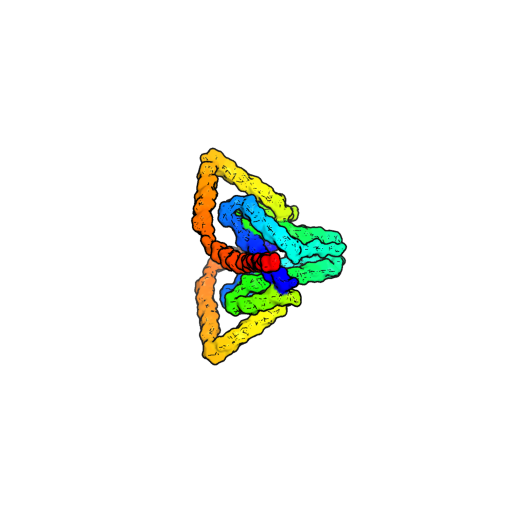B O 1
ATOM 1468 N N . GLN B 1 20 ? 10.297 -10.406 -2.557 1 96.12 20 GLN B N 1
ATOM 1469 C CA . GLN B 1 20 ? 10.742 -11.789 -2.658 1 96.12 20 GLN B CA 1
ATOM 1470 C C . GLN B 1 20 ? 12.195 -11.93 -2.207 1 96.12 20 GLN B C 1
ATOM 1472 O O . GLN B 1 20 ? 12.531 -12.836 -1.441 1 96.12 20 GLN B O 1
ATOM 1477 N N . ASN B 1 21 ? 13.016 -11.016 -2.66 1 95.62 21 ASN B N 1
ATOM 1478 C CA . ASN B 1 21 ? 14.422 -10.906 -2.277 1 95.62 21 ASN B CA 1
ATOM 1479 C C . ASN B 1 21 ? 15.125 -12.258 -2.348 1 95.62 21 ASN B C 1
ATOM 1481 O O . ASN B 1 21 ? 15.781 -12.672 -1.387 1 95.62 21 ASN B O 1
ATOM 1485 N N . GLY B 1 22 ? 14.953 -12.992 -3.385 1 92.88 22 GLY B N 1
ATOM 1486 C CA . GLY B 1 22 ? 15.695 -14.219 -3.637 1 92.88 22 GLY B CA 1
ATOM 1487 C C . GLY B 1 22 ? 15.008 -15.453 -3.09 1 92.88 22 GLY B C 1
ATOM 1488 O O . GLY B 1 22 ? 15.43 -16.578 -3.357 1 92.88 22 GLY B O 1
ATOM 1489 N N . GLU B 1 23 ? 14.008 -15.312 -2.312 1 95.25 23 GLU B N 1
ATOM 1490 C CA . GLU B 1 23 ? 13.234 -16.453 -1.818 1 95.25 23 GLU B CA 1
ATOM 1491 C C . GLU B 1 23 ? 12.43 -17.094 -2.939 1 95.25 23 GLU B C 1
ATOM 1493 O O . GLU B 1 23 ? 12.227 -16.5 -3.996 1 95.25 23 GLU B O 1
ATOM 1498 N N . SER B 1 24 ? 12.109 -18.328 -2.697 1 95.75 24 SER B N 1
ATOM 1499 C CA . SER B 1 24 ? 11.258 -18.984 -3.682 1 95.75 24 SER B CA 1
ATOM 1500 C C . SER B 1 24 ? 9.922 -18.25 -3.824 1 95.75 24 SER B C 1
ATOM 1502 O O . SER B 1 24 ? 9.453 -17.609 -2.883 1 95.75 24 SER B O 1
ATOM 1504 N N . VAL B 1 25 ? 9.328 -18.406 -4.961 1 97.12 25 VAL B N 1
ATOM 1505 C CA . VAL B 1 25 ? 8.031 -17.781 -5.227 1 97.12 25 VAL B CA 1
ATOM 1506 C C . VAL B 1 25 ? 7.004 -18.281 -4.219 1 97.12 25 VAL B C 1
ATOM 1508 O O . VAL B 1 25 ? 6.176 -17.5 -3.73 1 97.12 25 VAL B O 1
ATOM 1511 N N . LYS B 1 26 ? 7.047 -19.516 -3.887 1 96.19 26 LYS B N 1
ATOM 1512 C CA . LYS B 1 26 ? 6.102 -20.125 -2.959 1 96.19 26 LYS B CA 1
ATOM 1513 C C . LYS B 1 26 ? 6.207 -19.5 -1.572 1 96.19 26 LYS B C 1
ATOM 1515 O O . LYS B 1 26 ? 5.199 -19.094 -0.985 1 96.19 26 LYS B O 1
ATOM 1520 N N . VAL B 1 27 ? 7.398 -19.391 -1.025 1 97.38 27 VAL B N 1
ATOM 1521 C CA . VAL B 1 27 ? 7.625 -18.844 0.306 1 97.38 27 VAL B CA 1
ATOM 1522 C C . VAL B 1 27 ? 7.184 -17.375 0.34 1 97.38 27 VAL B C 1
ATOM 1524 O O . VAL B 1 27 ? 6.504 -16.953 1.275 1 97.38 27 VAL B O 1
ATOM 1527 N N . PHE B 1 28 ? 7.66 -16.703 -0.693 1 97.81 28 PHE B N 1
ATOM 1528 C CA . PHE B 1 28 ? 7.293 -15.297 -0.805 1 97.81 28 PHE B CA 1
ATOM 1529 C C . PHE B 1 28 ? 5.777 -15.125 -0.802 1 97.81 28 PHE B C 1
ATOM 1531 O O . PHE B 1 28 ? 5.238 -14.297 -0.067 1 97.81 28 PHE B O 1
ATOM 1538 N N . TYR B 1 29 ? 5.039 -15.922 -1.553 1 98 29 TYR B N 1
ATOM 1539 C CA . TYR B 1 29 ? 3.586 -15.836 -1.641 1 98 29 TYR B CA 1
ATOM 1540 C C . TYR B 1 29 ? 2.938 -16.172 -0.303 1 98 29 TYR B C 1
ATOM 1542 O O . TYR B 1 29 ? 1.956 -15.531 0.093 1 98 29 TYR B O 1
ATOM 1550 N N . GLU B 1 30 ? 3.441 -17.172 0.356 1 97.81 30 GLU B N 1
ATOM 1551 C CA . GLU B 1 30 ? 2.896 -17.562 1.648 1 97.81 30 GLU B CA 1
ATOM 1552 C C . GLU B 1 30 ? 3.037 -16.453 2.682 1 97.81 30 GLU B C 1
ATOM 1554 O O . GLU B 1 30 ? 2.152 -16.266 3.518 1 97.81 30 GLU B O 1
ATOM 1559 N N . LYS B 1 31 ? 4.137 -15.711 2.646 1 97.94 31 LYS B N 1
ATOM 1560 C CA . LYS B 1 31 ? 4.324 -14.562 3.527 1 97.94 31 LYS B CA 1
ATOM 1561 C C . LYS B 1 31 ? 3.254 -13.508 3.285 1 97.94 31 LYS B C 1
ATOM 1563 O O . LYS B 1 31 ? 2.646 -13 4.23 1 97.94 31 LYS B O 1
ATOM 1568 N N . LEU B 1 32 ? 3.016 -13.203 2.029 1 98.38 32 LEU B N 1
ATOM 1569 C CA . LEU B 1 32 ? 2.006 -12.211 1.673 1 98.38 32 LEU B CA 1
ATOM 1570 C C . LEU B 1 32 ? 0.616 -12.68 2.092 1 98.38 32 LEU B C 1
ATOM 1572 O O . LEU B 1 32 ? -0.164 -11.898 2.645 1 98.38 32 LEU B O 1
ATOM 1576 N N . HIS B 1 33 ? 0.399 -13.938 1.838 1 98.25 33 HIS B N 1
ATOM 1577 C CA . HIS B 1 33 ? -0.901 -14.516 2.17 1 98.25 33 HIS B CA 1
ATOM 1578 C C . HIS B 1 33 ? -1.178 -14.422 3.666 1 98.25 33 HIS B C 1
ATOM 1580 O O . HIS B 1 33 ? -2.305 -14.133 4.078 1 98.25 33 HIS B O 1
ATOM 1586 N N . ALA B 1 34 ? -0.17 -14.641 4.438 1 98.19 34 ALA B N 1
ATOM 1587 C CA . ALA B 1 34 ? -0.305 -14.547 5.891 1 98.19 34 ALA B CA 1
ATOM 1588 C C . ALA B 1 34 ? -0.632 -13.125 6.316 1 98.19 34 ALA B C 1
ATOM 1590 O O . ALA B 1 34 ? -1.476 -12.906 7.191 1 98.19 34 ALA B O 1
ATOM 1591 N N . ILE B 1 35 ? 0.025 -12.188 5.738 1 98.25 35 ILE B N 1
ATOM 1592 C CA . ILE B 1 35 ? -0.225 -10.781 6.023 1 98.25 35 ILE B CA 1
ATOM 1593 C C . ILE B 1 35 ? -1.668 -10.43 5.668 1 98.25 35 ILE B C 1
ATOM 1595 O O . ILE B 1 35 ? -2.375 -9.805 6.457 1 98.25 35 ILE B O 1
ATOM 1599 N N . TRP B 1 36 ? -2.174 -10.922 4.504 1 97.56 36 TRP B N 1
ATOM 1600 C CA . TRP B 1 36 ? -3.535 -10.648 4.051 1 97.56 36 TRP B CA 1
ATOM 1601 C C . TRP B 1 36 ? -4.555 -11.25 5.012 1 97.56 36 TRP B C 1
ATOM 1603 O O . TRP B 1 36 ? -5.57 -10.625 5.32 1 97.56 36 TRP B O 1
ATOM 1613 N N . GLN B 1 37 ? -4.262 -12.422 5.461 1 96.5 37 GLN B N 1
ATOM 1614 C CA . GLN B 1 37 ? -5.168 -13.086 6.391 1 96.5 37 GLN B CA 1
ATOM 1615 C C . GLN B 1 37 ? -5.297 -12.305 7.691 1 96.5 37 GLN B C 1
ATOM 1617 O O . GLN B 1 37 ? -6.395 -12.18 8.242 1 96.5 37 GLN B O 1
ATOM 1622 N N . GLU B 1 38 ? -4.211 -11.844 8.188 1 96.94 38 GLU B N 1
ATOM 1623 C CA . GLU B 1 38 ? -4.246 -11.055 9.414 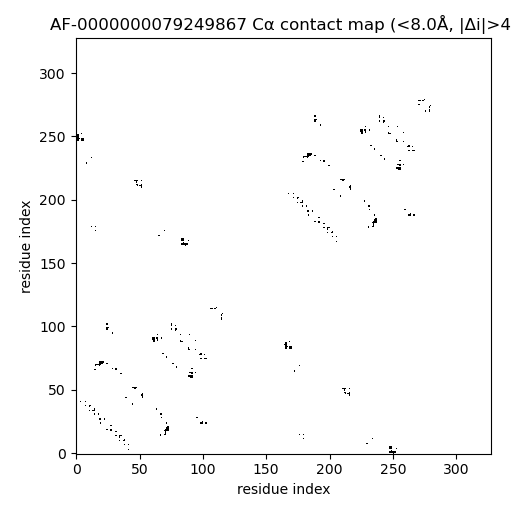1 96.94 38 GLU B CA 1
ATOM 1624 C C . GLU B 1 38 ? -5.035 -9.758 9.211 1 96.94 38 GLU B C 1
ATOM 1626 O O . GLU B 1 38 ? -5.809 -9.359 10.086 1 96.94 38 GLU B O 1
ATOM 1631 N N . ILE B 1 39 ? -4.875 -9.133 8.062 1 96.12 39 ILE B N 1
ATOM 1632 C CA . ILE B 1 39 ? -5.629 -7.922 7.75 1 96.12 39 ILE B CA 1
ATOM 1633 C C . ILE B 1 39 ? -7.121 -8.234 7.723 1 96.12 39 ILE B C 1
ATOM 1635 O O . ILE B 1 39 ? -7.934 -7.48 8.258 1 96.12 39 ILE B O 1
ATOM 1639 N N . ASP B 1 40 ? -7.516 -9.32 7.121 1 94.25 40 ASP B N 1
ATOM 1640 C CA . ASP B 1 40 ? -8.914 -9.719 7.023 1 94.25 40 ASP B CA 1
ATOM 1641 C C . ASP B 1 40 ? -9.516 -9.945 8.406 1 94.25 40 ASP B C 1
ATOM 1643 O O . ASP B 1 40 ?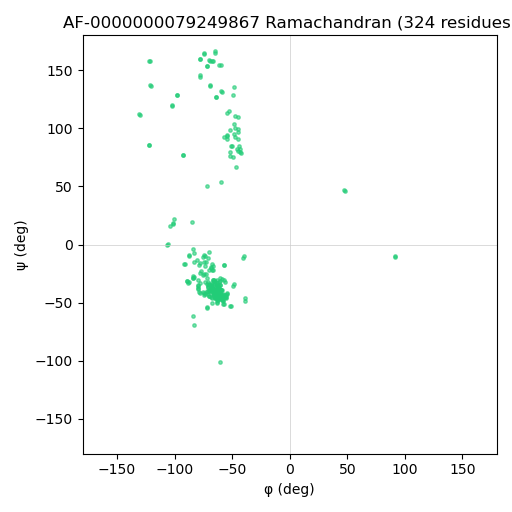 -10.711 -9.711 8.617 1 94.25 40 ASP B O 1
ATOM 1647 N N . CYS B 1 41 ? -8.68 -10.391 9.305 1 93.5 41 CYS B N 1
ATOM 1648 C CA . CYS B 1 41 ? -9.141 -10.609 10.672 1 93.5 41 CYS B CA 1
ATOM 1649 C C . CYS B 1 41 ? -9.406 -9.281 11.383 1 93.5 41 CYS B C 1
ATOM 1651 O O . CYS B 1 41 ? -10.336 -9.18 12.18 1 93.5 41 CYS B O 1
ATOM 1653 N N . LEU B 1 42 ? -8.609 -8.289 11.109 1 92.25 42 LEU B N 1
ATOM 1654 C CA . LEU B 1 42 ? -8.703 -6.996 11.766 1 92.25 42 LEU B CA 1
ATOM 1655 C C . LEU B 1 42 ? -9.742 -6.113 11.086 1 92.25 42 LEU B C 1
ATOM 1657 O O . LEU B 1 42 ? -10.258 -5.176 11.695 1 92.25 42 LEU B O 1
ATOM 1661 N N . ARG B 1 43 ? -9.93 -6.352 9.742 1 89.06 43 ARG B N 1
ATOM 1662 C CA . ARG B 1 43 ? -10.922 -5.621 8.953 1 89.06 43 ARG B CA 1
ATOM 1663 C C . ARG B 1 43 ? -11.914 -6.57 8.305 1 89.06 43 ARG B C 1
ATOM 1665 O O . ARG B 1 43 ? -11.82 -6.852 7.105 1 89.06 43 ARG B O 1
ATOM 1672 N N . PRO B 1 44 ? -12.922 -6.883 9.102 1 82 44 PRO B N 1
ATOM 1673 C CA . PRO B 1 44 ? -13.891 -7.801 8.5 1 82 44 PRO B CA 1
ATOM 1674 C C . PRO B 1 44 ? -14.695 -7.16 7.375 1 82 44 PRO B C 1
ATOM 1676 O O . PRO B 1 44 ? -15.039 -5.977 7.453 1 82 44 PRO B O 1
ATOM 1679 N N . HIS B 1 45 ? -14.844 -7.867 6.363 1 78.69 45 HIS B N 1
ATOM 1680 C CA . HIS B 1 45 ? -15.547 -7.398 5.176 1 78.69 45 HIS B CA 1
ATOM 1681 C C . HIS B 1 45 ? -17.016 -7.781 5.219 1 78.69 45 HIS B C 1
ATOM 1683 O O . HIS B 1 45 ? -17.438 -8.75 4.582 1 78.69 45 HIS B O 1
ATOM 1689 N N . GLU B 1 46 ? -17.766 -7.062 5.992 1 80.56 46 GLU B N 1
ATOM 1690 C CA . GLU B 1 46 ? -19.203 -7.301 6.074 1 80.56 46 GLU B CA 1
ATOM 1691 C C . GLU B 1 46 ? -19.984 -6.262 5.273 1 80.56 46 GLU B C 1
ATOM 1693 O O . GLU B 1 46 ? -19.812 -5.059 5.488 1 80.56 46 GLU B O 1
ATOM 1698 N N . TYR B 1 47 ? -20.688 -6.746 4.355 1 84.56 47 TYR B N 1
ATOM 1699 C CA . TYR B 1 47 ? -21.469 -5.848 3.516 1 84.56 47 TYR B CA 1
ATOM 1700 C C . TYR B 1 47 ? -22.953 -6.184 3.596 1 84.56 47 TYR B C 1
ATOM 1702 O O . TYR B 1 47 ? -23.328 -7.352 3.707 1 84.56 47 TYR B O 1
ATOM 1710 N N . SER B 1 48 ? -23.719 -5.195 3.682 1 86.81 48 SER B N 1
ATOM 1711 C CA . SER B 1 48 ? -25.156 -5.355 3.734 1 86.81 48 SER B CA 1
ATOM 1712 C C . SER B 1 48 ? -25.719 -5.781 2.381 1 86.81 48 SER B C 1
ATOM 1714 O O . SER B 1 48 ? -26.641 -6.609 2.314 1 86.81 48 SER B O 1
ATOM 1716 N N . CYS B 1 49 ? -25.266 -5.25 1.316 1 90.5 49 CYS B N 1
ATOM 1717 C CA . CYS B 1 49 ? -25.656 -5.566 -0.049 1 90.5 49 CYS B CA 1
ATOM 1718 C C . CYS B 1 49 ? -24.672 -6.527 -0.702 1 90.5 49 CYS B C 1
ATOM 1720 O O . CYS B 1 49 ? -23.469 -6.285 -0.698 1 90.5 49 CYS B O 1
ATOM 1722 N N . ALA B 1 50 ? -25.203 -7.578 -1.259 1 87.75 50 ALA B N 1
ATOM 1723 C CA . ALA B 1 50 ? -24.375 -8.633 -1.847 1 87.75 50 ALA B CA 1
ATOM 1724 C C . ALA B 1 50 ? -23.562 -8.094 -3.016 1 87.75 50 ALA B C 1
ATOM 1726 O O . ALA B 1 50 ? -22.391 -8.469 -3.189 1 87.75 50 ALA B O 1
ATOM 1727 N N . ASP B 1 51 ? -24.156 -7.188 -3.73 1 89.38 51 ASP B N 1
ATOM 1728 C CA . ASP B 1 51 ? -23.469 -6.656 -4.902 1 89.38 51 ASP B CA 1
ATOM 1729 C C . ASP B 1 51 ? -22.281 -5.781 -4.496 1 89.38 51 ASP B C 1
ATOM 1731 O O . ASP B 1 51 ? -21.234 -5.828 -5.125 1 89.38 51 ASP B O 1
ATOM 1735 N N . ASP B 1 52 ? -22.453 -5.008 -3.475 1 90 52 ASP B N 1
ATOM 1736 C CA . ASP B 1 52 ? -21.375 -4.152 -2.975 1 90 52 ASP B CA 1
ATOM 1737 C C . ASP B 1 52 ? -20.234 -4.98 -2.391 1 90 52 ASP B C 1
ATOM 1739 O O . ASP B 1 52 ? -19.062 -4.656 -2.578 1 90 52 ASP B O 1
ATOM 1743 N N . GLY B 1 53 ? -20.609 -6.051 -1.743 1 89.62 53 GLY B N 1
ATOM 1744 C CA . GLY B 1 53 ? -19.609 -6.957 -1.197 1 89.62 53 GLY B CA 1
ATOM 1745 C C . GLY B 1 53 ? -18.766 -7.629 -2.264 1 89.62 53 GLY B C 1
ATOM 1746 O O . GLY B 1 53 ? -17.547 -7.73 -2.125 1 89.62 53 GLY B O 1
ATOM 1747 N N . ALA B 1 54 ? -19.469 -8.07 -3.314 1 89.81 54 ALA B N 1
ATOM 1748 C CA . ALA B 1 54 ? -18.766 -8.734 -4.406 1 89.81 54 ALA B CA 1
ATOM 1749 C C . ALA B 1 54 ? -17.781 -7.777 -5.09 1 89.81 54 ALA B C 1
ATOM 1751 O O . ALA B 1 54 ? -16.672 -8.172 -5.449 1 89.81 54 ALA B O 1
ATOM 1752 N N . ARG B 1 55 ? -18.219 -6.574 -5.23 1 89 55 ARG B N 1
ATOM 1753 C CA . ARG B 1 55 ? -17.375 -5.562 -5.855 1 89 55 ARG B CA 1
ATOM 1754 C C . ARG B 1 55 ? -16.141 -5.285 -5.008 1 89 55 ARG B C 1
ATOM 1756 O O . ARG B 1 55 ? -15.023 -5.195 -5.531 1 89 55 ARG B O 1
ATOM 1763 N N . ARG B 1 56 ? -16.344 -5.152 -3.76 1 90.5 56 ARG B N 1
ATOM 1764 C CA . ARG B 1 56 ? -15.234 -4.871 -2.854 1 90.5 56 ARG B CA 1
ATOM 1765 C C . ARG B 1 56 ? -14.258 -6.039 -2.805 1 90.5 56 ARG B C 1
ATOM 1767 O O . ARG B 1 56 ? -13.039 -5.836 -2.758 1 90.5 56 ARG B O 1
ATOM 1774 N N . LEU B 1 57 ? -14.781 -7.195 -2.822 1 91.38 57 LEU B N 1
ATOM 1775 C CA . LEU B 1 57 ? -13.93 -8.375 -2.797 1 91.38 57 LEU B CA 1
ATOM 1776 C C . LEU B 1 57 ? -13.055 -8.445 -4.047 1 91.38 57 LEU B C 1
ATOM 1778 O O . LEU B 1 57 ? -11.875 -8.789 -3.967 1 91.38 57 LEU B O 1
ATOM 1782 N N . LYS B 1 58 ? -13.625 -8.094 -5.137 1 91.88 58 LYS B N 1
ATOM 1783 C CA . LYS B 1 58 ? -12.859 -8.078 -6.379 1 91.88 58 LYS B CA 1
ATOM 1784 C C . LYS B 1 58 ? -11.742 -7.043 -6.324 1 91.88 58 LYS B C 1
ATOM 1786 O O . LYS B 1 58 ? -10.633 -7.293 -6.805 1 91.88 58 LYS B O 1
ATOM 1791 N N . GLU B 1 59 ? -12.055 -5.902 -5.805 1 91.94 59 GLU B N 1
ATOM 1792 C CA . GLU B 1 59 ? -11.039 -4.863 -5.637 1 91.94 59 GLU B CA 1
ATOM 1793 C C . GLU B 1 59 ? -9.914 -5.332 -4.715 1 91.94 59 GLU B C 1
ATOM 1795 O O . GLU B 1 59 ? -8.742 -5.086 -4.992 1 91.94 59 GLU B O 1
ATOM 1800 N N . LEU B 1 60 ? -10.344 -5.961 -3.67 1 93.75 60 LEU B N 1
ATOM 1801 C CA . LEU B 1 60 ? -9.375 -6.473 -2.703 1 93.75 60 LEU B CA 1
ATOM 1802 C C . LEU B 1 60 ? -8.461 -7.512 -3.346 1 93.75 60 LEU B C 1
ATOM 1804 O O . LEU B 1 60 ? -7.25 -7.504 -3.123 1 93.75 60 LEU B O 1
ATOM 1808 N N . GLU B 1 61 ? -9 -8.398 -4.082 1 95.31 61 GLU B N 1
ATOM 1809 C CA . GLU B 1 61 ? -8.211 -9.422 -4.77 1 95.31 61 GLU B CA 1
ATOM 1810 C C . GLU B 1 61 ? -7.227 -8.789 -5.746 1 95.31 61 GLU B C 1
ATOM 1812 O O . GLU B 1 61 ? -6.066 -9.203 -5.82 1 95.31 61 GLU B O 1
ATOM 1817 N N . THR B 1 62 ? -7.691 -7.812 -6.461 1 95.62 62 THR B N 1
ATOM 1818 C CA . THR B 1 62 ? -6.809 -7.121 -7.395 1 95.62 62 THR B CA 1
ATOM 1819 C C . THR B 1 62 ? -5.656 -6.453 -6.656 1 95.62 62 THR B C 1
ATOM 1821 O O . THR B 1 62 ? -4.508 -6.516 -7.098 1 95.62 62 THR B O 1
ATOM 1824 N N . ASP B 1 63 ? -5.98 -5.828 -5.516 1 95.94 63 ASP B N 1
ATOM 1825 C CA . ASP B 1 63 ? -4.953 -5.184 -4.707 1 95.94 63 ASP B CA 1
ATOM 1826 C C . ASP B 1 63 ? -3.922 -6.199 -4.215 1 95.94 63 ASP B C 1
ATOM 1828 O O . ASP B 1 63 ? -2.729 -5.902 -4.156 1 95.94 63 ASP B O 1
ATOM 1832 N N . ARG B 1 64 ? -4.387 -7.352 -3.881 1 97.75 64 ARG B N 1
ATOM 1833 C CA . ARG B 1 64 ? -3.488 -8.406 -3.414 1 97.75 64 ARG B CA 1
ATOM 1834 C C . ARG B 1 64 ? -2.576 -8.883 -4.539 1 97.75 64 ARG B C 1
ATOM 1836 O O . ARG B 1 64 ? -1.406 -9.195 -4.309 1 97.75 64 ARG B O 1
ATOM 1843 N N . VAL B 1 65 ? -3.082 -8.945 -5.703 1 98.19 65 VAL B N 1
ATOM 1844 C CA . VAL B 1 65 ? -2.262 -9.289 -6.859 1 98.19 65 VAL B CA 1
ATOM 1845 C C . VAL B 1 65 ? -1.189 -8.227 -7.07 1 98.19 65 VAL B C 1
ATOM 1847 O O . VAL B 1 65 ? -0.037 -8.547 -7.367 1 98.19 65 VAL B O 1
ATOM 1850 N N . TYR B 1 66 ? -1.562 -6.992 -6.895 1 97.5 66 TYR B N 1
ATOM 1851 C CA . TYR B 1 66 ? -0.596 -5.906 -7.016 1 97.5 66 TYR B CA 1
ATOM 1852 C C . TYR B 1 66 ? 0.523 -6.055 -5.992 1 97.5 66 TYR B C 1
ATOM 1854 O O . TYR B 1 66 ? 1.698 -5.859 -6.316 1 97.5 66 TYR B O 1
ATOM 1862 N N . ASP B 1 67 ? 0.166 -6.363 -4.758 1 97.81 67 ASP B N 1
ATOM 1863 C CA . ASP B 1 67 ? 1.172 -6.609 -3.727 1 97.81 67 ASP B CA 1
ATOM 1864 C C . ASP B 1 67 ? 2.139 -7.711 -4.152 1 97.81 67 ASP B C 1
ATOM 1866 O O . ASP B 1 67 ? 3.354 -7.57 -4.008 1 97.81 67 ASP B O 1
ATOM 1870 N N . PHE B 1 68 ? 1.56 -8.766 -4.676 1 98.5 68 PHE B N 1
ATOM 1871 C CA . PHE B 1 68 ? 2.332 -9.93 -5.09 1 98.5 68 PHE B CA 1
ATOM 1872 C C . PHE B 1 68 ? 3.264 -9.578 -6.242 1 98.5 68 PHE B C 1
ATOM 1874 O O . PHE B 1 68 ? 4.465 -9.844 -6.18 1 98.5 68 PHE B O 1
ATOM 1881 N N . LEU B 1 69 ? 2.805 -8.891 -7.219 1 97.94 69 LEU B N 1
ATOM 1882 C CA . LEU B 1 69 ? 3.58 -8.539 -8.406 1 97.94 69 LEU B CA 1
ATOM 1883 C C . LEU B 1 69 ? 4.648 -7.508 -8.07 1 97.94 69 LEU B C 1
ATOM 1885 O O . LEU B 1 69 ? 5.75 -7.539 -8.625 1 97.94 69 LEU B O 1
ATOM 1889 N N . GLY B 1 70 ? 4.297 -6.652 -7.156 1 97.19 70 GLY B N 1
ATOM 1890 C CA . GLY B 1 70 ? 5.203 -5.574 -6.793 1 97.19 70 GLY B CA 1
ATOM 1891 C C . GLY B 1 70 ? 6.449 -6.062 -6.074 1 97.19 70 GLY B C 1
ATOM 1892 O O . GLY B 1 70 ? 7.469 -5.371 -6.055 1 97.19 70 GLY B O 1
ATOM 1893 N N . GLY B 1 71 ? 6.371 -7.254 -5.52 1 97.81 71 GLY B N 1
ATOM 1894 C CA . GLY B 1 71 ? 7.473 -7.75 -4.707 1 97.81 71 GLY B CA 1
ATOM 1895 C C . GLY B 1 71 ? 8.289 -8.82 -5.402 1 97.81 71 GLY B C 1
ATOM 1896 O O . GLY B 1 71 ? 9.297 -9.289 -4.859 1 97.81 71 GLY B O 1
ATOM 1897 N N . LEU B 1 72 ? 7.914 -9.148 -6.602 1 97.31 72 LEU B N 1
ATOM 1898 C CA . LEU B 1 72 ? 8.602 -10.211 -7.324 1 97.31 72 LEU B CA 1
ATOM 1899 C C . LEU B 1 72 ? 9.992 -9.766 -7.766 1 97.31 72 LEU B C 1
ATOM 1901 O O . LEU B 1 72 ? 10.195 -8.594 -8.094 1 97.31 72 LEU B O 1
ATOM 1905 N N . ASP B 1 73 ? 10.836 -10.727 -7.91 1 95.5 73 ASP B N 1
ATOM 1906 C CA . ASP B 1 73 ? 12.188 -10.469 -8.383 1 95.5 73 ASP B CA 1
ATOM 1907 C C . ASP B 1 73 ? 12.195 -10.18 -9.883 1 95.5 73 ASP B C 1
ATOM 1909 O O . ASP B 1 73 ? 11.266 -10.547 -10.602 1 95.5 73 ASP B O 1
ATOM 1913 N N . PRO B 1 74 ? 13.227 -9.633 -10.414 1 94.56 74 PRO B N 1
ATOM 1914 C CA . PRO B 1 74 ? 13.32 -9.148 -11.789 1 94.56 74 PRO B CA 1
ATOM 1915 C C . PRO B 1 74 ? 13.141 -10.266 -12.82 1 94.56 74 PRO B C 1
ATOM 1917 O O . PRO B 1 74 ? 12.578 -10.031 -13.891 1 94.56 74 PRO B O 1
ATOM 1920 N N . PRO B 1 75 ? 13.586 -11.461 -12.641 1 93 75 PRO B N 1
ATOM 1921 C CA . PRO B 1 75 ? 13.422 -12.5 -13.656 1 93 75 PRO B CA 1
ATOM 1922 C C . PRO B 1 75 ? 11.961 -12.727 -14.039 1 93 75 PRO B C 1
ATOM 1924 O O . PRO B 1 75 ? 11.672 -13.312 -15.086 1 93 75 PRO B O 1
ATOM 1927 N N . TYR B 1 76 ? 11.141 -12.25 -13.188 1 95.88 76 TYR B N 1
ATOM 1928 C CA . TYR B 1 76 ? 9.719 -12.492 -13.438 1 95.88 76 TYR B CA 1
ATOM 1929 C C . TYR B 1 76 ? 9.047 -11.266 -14.039 1 95.88 76 TYR B C 1
ATOM 1931 O O . TYR B 1 76 ? 7.82 -11.164 -14.039 1 95.88 76 TYR B O 1
ATOM 1939 N N . ASP B 1 77 ? 9.75 -10.367 -14.562 1 94.88 77 ASP B N 1
ATOM 1940 C CA . ASP B 1 77 ? 9.211 -9.133 -15.133 1 94.88 77 ASP B CA 1
ATOM 1941 C C . ASP B 1 77 ? 8.281 -9.43 -16.312 1 94.88 77 ASP B C 1
ATOM 1943 O O . ASP B 1 77 ? 7.27 -8.758 -16.484 1 94.88 77 ASP B O 1
ATOM 1947 N N . GLY B 1 78 ? 8.719 -10.375 -17.109 1 95.19 78 GLY B N 1
ATOM 1948 C CA . GLY B 1 78 ? 7.887 -10.742 -18.25 1 95.19 78 GLY B CA 1
ATOM 1949 C C . GLY B 1 78 ? 6.492 -11.188 -17.844 1 95.19 78 GLY B C 1
ATOM 1950 O O . GLY B 1 78 ? 5.496 -10.688 -18.359 1 95.19 78 GLY B O 1
ATOM 1951 N N . VAL B 1 79 ? 6.43 -12.133 -16.906 1 97.19 79 VAL B N 1
ATOM 1952 C CA . VAL B 1 79 ? 5.141 -12.648 -16.453 1 97.19 79 VAL B CA 1
ATOM 1953 C C . VAL B 1 79 ? 4.391 -11.57 -15.68 1 97.19 79 VAL B C 1
ATOM 1955 O O . VAL B 1 79 ? 3.162 -11.484 -15.758 1 97.19 79 VAL B O 1
ATOM 1958 N N . HIS B 1 80 ? 5.102 -10.773 -14.938 1 96.75 80 HIS B N 1
ATOM 1959 C CA . HIS B 1 80 ? 4.527 -9.617 -14.266 1 96.75 80 HIS B CA 1
ATOM 1960 C C . HIS B 1 80 ? 3.738 -8.742 -15.234 1 96.75 80 HIS B C 1
ATOM 1962 O O . HIS B 1 80 ? 2.566 -8.445 -15 1 96.75 80 HIS B O 1
ATOM 1968 N N . SER B 1 81 ? 4.367 -8.375 -16.281 1 96.12 81 SER B N 1
ATOM 1969 C CA . SER B 1 81 ? 3.752 -7.508 -17.281 1 96.12 81 SER B CA 1
ATOM 1970 C C . SER B 1 81 ? 2.559 -8.188 -17.938 1 96.12 81 SER B C 1
ATOM 1972 O O . SER B 1 81 ? 1.541 -7.543 -18.219 1 96.12 81 SER B O 1
ATOM 1974 N N . ARG B 1 82 ? 2.674 -9.414 -18.188 1 96.44 82 ARG B N 1
ATOM 1975 C CA . ARG B 1 82 ? 1.598 -10.172 -18.812 1 96.44 82 ARG B CA 1
ATOM 1976 C C . ARG B 1 82 ? 0.356 -10.203 -17.922 1 96.44 82 ARG B C 1
ATOM 1978 O O . ARG B 1 82 ? -0.76 -10 -18.406 1 96.44 82 ARG B O 1
ATOM 1985 N N . ILE B 1 83 ? 0.582 -10.438 -16.672 1 97.38 83 ILE B N 1
ATOM 1986 C CA . ILE B 1 83 ? -0.528 -10.516 -15.727 1 97.38 83 ILE B CA 1
ATOM 1987 C C . ILE B 1 83 ? -1.223 -9.164 -15.633 1 97.38 83 ILE B C 1
ATOM 1989 O O . ILE B 1 83 ? -2.453 -9.086 -15.656 1 97.38 83 ILE B O 1
ATOM 1993 N N . LEU B 1 84 ? -0.455 -8.125 -15.578 1 95.75 84 LEU B N 1
ATOM 1994 C CA . LEU B 1 84 ? -0.993 -6.77 -15.445 1 95.75 84 LEU B CA 1
ATOM 1995 C C . LEU B 1 84 ? -1.754 -6.367 -16.703 1 95.75 84 LEU B C 1
ATOM 1997 O O . LEU B 1 84 ? -2.643 -5.512 -16.656 1 95.75 84 LEU B O 1
ATOM 2001 N N . ALA B 1 85 ? -1.471 -7.004 -17.797 1 94.69 85 ALA B N 1
ATOM 2002 C CA . ALA B 1 85 ? -2.074 -6.664 -19.094 1 94.69 85 ALA B CA 1
ATOM 2003 C C . ALA B 1 85 ? -3.393 -7.406 -19.281 1 94.69 85 A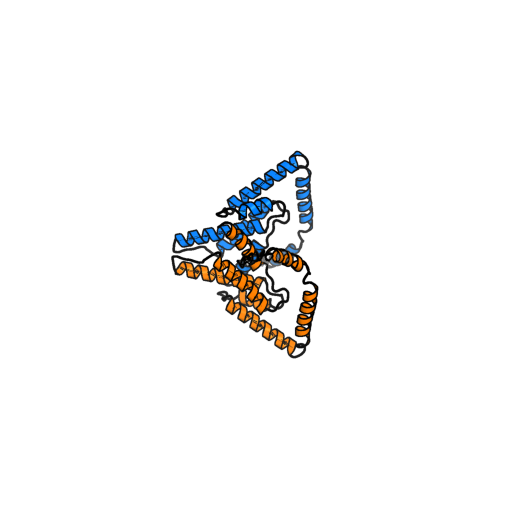LA B C 1
ATOM 2005 O O . ALA B 1 85 ? -4.141 -7.113 -20.219 1 94.69 85 ALA B O 1
ATOM 2006 N N . LEU B 1 86 ? -3.654 -8.305 -18.438 1 94.06 86 LEU B N 1
ATOM 2007 C CA . LEU B 1 86 ? -4.891 -9.062 -18.562 1 94.06 86 LEU B CA 1
ATOM 2008 C C . LEU B 1 86 ? -6.086 -8.25 -18.062 1 94.06 86 LEU B C 1
ATOM 2010 O O . LEU B 1 86 ? -5.957 -7.453 -17.141 1 94.06 86 LEU B O 1
ATOM 2014 N N . SER B 1 87 ? -7.156 -8.469 -18.75 1 90.69 87 SER B N 1
ATOM 2015 C CA . SER B 1 87 ? -8.414 -7.848 -18.359 1 90.69 87 SER B CA 1
ATOM 2016 C C . SER B 1 87 ? -9.539 -8.883 -18.281 1 90.69 87 SER B C 1
ATOM 2018 O O . SER B 1 87 ? -9.938 -9.453 -19.297 1 90.69 87 SER B O 1
ATOM 2020 N N . PRO B 1 88 ? -10.016 -9.156 -17.094 1 91.25 88 PRO B N 1
ATOM 2021 C CA . PRO B 1 88 ? -9.648 -8.594 -15.797 1 91.25 88 PRO B CA 1
ATOM 2022 C C . PRO B 1 88 ? -8.352 -9.18 -15.242 1 91.25 88 PRO B C 1
ATOM 2024 O O . PRO B 1 88 ? -7.941 -10.273 -15.648 1 91.25 88 PRO B O 1
ATOM 2027 N N . VAL B 1 89 ? -7.777 -8.461 -14.336 1 94.94 89 VAL B N 1
ATOM 2028 C CA . VAL B 1 89 ? -6.641 -9.016 -13.609 1 94.94 89 VAL B CA 1
ATOM 2029 C C . VAL B 1 89 ? -7.059 -10.289 -12.883 1 94.94 89 VAL B C 1
ATOM 2031 O O . VAL B 1 89 ? -8.102 -10.32 -12.219 1 94.94 89 VAL B O 1
ATOM 2034 N N . PRO B 1 90 ? -6.305 -11.328 -13.008 1 96.62 90 PRO B N 1
ATOM 2035 C CA . PRO B 1 90 ? -6.68 -12.586 -12.359 1 96.62 90 PRO B CA 1
ATOM 2036 C C . PRO B 1 90 ? -6.621 -12.508 -10.836 1 96.62 90 PRO B C 1
ATOM 2038 O O . PRO B 1 90 ? -5.945 -11.633 -10.289 1 96.62 90 PRO B O 1
ATOM 2041 N N . PRO B 1 91 ? -7.328 -13.383 -10.188 1 97.19 91 PRO B N 1
ATOM 2042 C CA . PRO B 1 91 ? -7.215 -13.461 -8.727 1 97.19 91 PRO B CA 1
ATOM 2043 C C . PRO B 1 91 ? -5.828 -13.891 -8.266 1 97.19 91 PRO B C 1
ATOM 2045 O O . PRO B 1 91 ? -5.039 -14.406 -9.062 1 97.19 91 PRO B O 1
ATOM 2048 N N . PRO B 1 92 ? -5.523 -13.711 -7.035 1 97.94 92 PRO B N 1
ATOM 2049 C CA . PRO B 1 92 ? -4.168 -13.93 -6.52 1 97.94 92 PRO B CA 1
ATOM 2050 C C . PRO B 1 92 ? -3.668 -15.352 -6.754 1 97.94 92 PRO B C 1
ATOM 2052 O O . PRO B 1 92 ? -2.52 -15.547 -7.16 1 97.94 92 PRO B O 1
ATOM 2055 N N . LEU B 1 93 ? -4.492 -16.344 -6.543 1 97.12 93 LEU B N 1
ATOM 2056 C CA . LEU B 1 93 ? -4.062 -17.719 -6.699 1 97.12 93 LEU B CA 1
ATOM 2057 C C . LEU B 1 93 ? -3.75 -18.031 -8.156 1 97.12 93 LEU B C 1
ATOM 2059 O O . LEU B 1 93 ? -2.814 -18.781 -8.453 1 97.12 93 LEU B O 1
ATOM 2063 N N . LYS B 1 94 ? -4.523 -17.531 -9 1 98.06 94 LYS B N 1
ATOM 2064 C CA . LYS B 1 94 ? -4.262 -17.719 -10.422 1 98.06 94 LYS B CA 1
ATOM 2065 C C . LYS B 1 94 ? -2.992 -16.984 -10.852 1 98.06 94 LYS B C 1
ATOM 2067 O O . LYS B 1 94 ? -2.193 -17.516 -11.625 1 98.06 94 LYS B O 1
ATOM 2072 N N . ALA B 1 95 ? -2.82 -15.734 -10.445 1 98.38 95 ALA B N 1
ATOM 2073 C CA . ALA B 1 95 ? -1.584 -15 -10.711 1 98.38 95 ALA B CA 1
ATOM 2074 C C . ALA B 1 95 ? -0.371 -15.773 -10.195 1 98.38 95 ALA B C 1
ATOM 2076 O O . ALA B 1 95 ? 0.647 -15.875 -10.891 1 98.38 95 ALA B O 1
ATOM 2077 N N . TYR B 1 96 ? -0.526 -16.312 -9.055 1 98.19 96 TYR B N 1
ATOM 2078 C CA . TYR B 1 96 ? 0.514 -17.141 -8.461 1 98.19 96 TYR B CA 1
ATOM 2079 C C . TYR B 1 96 ? 0.838 -18.328 -9.359 1 98.19 96 TYR B C 1
ATOM 2081 O O . TYR B 1 96 ? 2.008 -18.625 -9.602 1 98.19 96 TYR B O 1
ATOM 2089 N N . ALA B 1 97 ? -0.151 -18.984 -9.812 1 98.12 97 ALA B N 1
ATOM 2090 C CA . ALA B 1 97 ? 0.023 -20.141 -10.688 1 98.12 97 ALA B CA 1
ATOM 2091 C C . ALA B 1 97 ? 0.757 -19.766 -11.969 1 98.12 97 ALA B C 1
ATOM 2093 O O . ALA B 1 97 ? 1.615 -20.5 -12.445 1 98.12 97 ALA B O 1
ATOM 2094 N N . MET B 1 98 ? 0.448 -18.625 -12.492 1 98.12 98 MET B N 1
ATOM 2095 C CA . MET B 1 98 ? 1.102 -18.141 -13.703 1 98.12 98 MET B CA 1
ATOM 2096 C C . MET B 1 98 ? 2.588 -17.906 -13.461 1 98.12 98 MET B C 1
ATOM 2098 O O . MET B 1 98 ? 3.422 -18.25 -14.297 1 98.12 98 MET B O 1
ATOM 2102 N N . VAL B 1 99 ? 2.885 -17.297 -12.352 1 98.31 99 VAL B N 1
ATOM 2103 C CA . VAL B 1 99 ? 4.281 -17.031 -12.023 1 98.31 99 VAL B CA 1
ATOM 2104 C C . VAL B 1 99 ? 5.016 -18.344 -11.766 1 98.31 99 VAL B C 1
ATOM 2106 O O . VAL B 1 99 ? 6.168 -18.516 -12.172 1 98.31 99 VAL B O 1
ATOM 2109 N N . MET B 1 100 ? 4.348 -19.297 -11.094 1 97.12 100 MET B N 1
ATOM 2110 C CA . MET B 1 100 ? 4.941 -20.594 -10.812 1 97.12 100 MET B CA 1
ATOM 2111 C C . MET B 1 100 ? 5.238 -21.344 -12.102 1 97.12 100 MET B C 1
ATOM 2113 O O . MET B 1 100 ? 6.254 -22.047 -12.203 1 97.12 100 MET B O 1
ATOM 2117 N N . GLU B 1 101 ? 4.344 -21.25 -13.047 1 96 101 GLU B N 1
ATOM 2118 C CA . GLU B 1 101 ? 4.574 -21.844 -14.352 1 96 101 GLU B CA 1
ATOM 2119 C C . GLU B 1 101 ? 5.82 -21.266 -15.016 1 96 101 GLU B C 1
ATOM 2121 O O . GLU B 1 101 ? 6.629 -22 -15.586 1 96 101 GLU B O 1
ATOM 2126 N N . GLU B 1 102 ? 5.934 -20 -14.938 1 95.12 102 GLU B N 1
ATOM 2127 C CA . GLU B 1 102 ? 7.117 -19.328 -15.477 1 95.12 102 GLU B CA 1
ATOM 2128 C C . GLU B 1 102 ? 8.383 -19.766 -14.742 1 95.12 102 GLU B C 1
ATOM 2130 O O . GLU B 1 102 ? 9.43 -19.969 -15.359 1 95.12 102 GLU B O 1
ATOM 2135 N N . ASP B 1 103 ? 8.328 -19.812 -13.469 1 93.06 103 ASP B N 1
ATOM 2136 C CA . ASP B 1 103 ? 9.453 -20.266 -12.648 1 93.06 103 ASP B CA 1
ATOM 2137 C C . ASP B 1 103 ? 9.914 -21.656 -13.062 1 93.06 103 ASP B C 1
ATOM 2139 O O . ASP B 1 103 ? 11.117 -21.906 -13.18 1 93.06 103 ASP B O 1
ATOM 2143 N N . THR B 1 104 ? 8.961 -22.562 -13.305 1 92.12 104 THR B N 1
ATOM 2144 C CA . THR B 1 104 ? 9.25 -23.922 -13.742 1 92.12 104 THR B CA 1
ATOM 2145 C C . THR B 1 104 ? 9.875 -23.938 -15.133 1 92.12 104 THR B C 1
ATOM 2147 O O . THR B 1 104 ? 10.828 -24.672 -15.391 1 92.12 104 THR B O 1
ATOM 2150 N N . ARG B 1 105 ? 9.359 -23.141 -15.938 1 90.56 105 ARG B N 1
ATOM 2151 C CA . ARG B 1 105 ? 9.883 -23.031 -17.297 1 90.56 105 ARG B CA 1
ATOM 2152 C C . ARG B 1 105 ? 11.32 -22.531 -17.297 1 90.56 105 ARG B C 1
ATOM 2154 O O . ARG B 1 105 ? 12.18 -23.094 -17.984 1 90.56 105 ARG B O 1
ATOM 2161 N N . GLN B 1 106 ? 11.578 -21.531 -16.547 1 87.62 106 GLN B N 1
ATOM 2162 C CA . GLN B 1 106 ? 12.93 -20.984 -16.469 1 87.62 106 GLN B CA 1
ATOM 2163 C C . GLN B 1 106 ? 13.898 -22 -15.875 1 87.62 106 GLN B C 1
ATOM 2165 O O . GLN B 1 106 ? 15.047 -22.094 -16.312 1 87.62 106 GLN B O 1
ATOM 2170 N N . SER B 1 107 ? 13.453 -22.672 -14.906 1 84.94 107 SER B N 1
ATOM 2171 C CA . SER B 1 107 ? 14.281 -23.703 -14.289 1 84.94 107 SER B CA 1
ATOM 2172 C C . SER B 1 107 ? 14.586 -24.828 -15.273 1 84.94 107 SER B C 1
ATOM 2174 O O . SER B 1 107 ? 15.688 -25.391 -15.266 1 84.94 107 SER B O 1
ATOM 2176 N N . ALA B 1 108 ? 13.656 -25.219 -16.109 1 84.94 108 ALA B N 1
ATOM 2177 C CA . ALA B 1 108 ? 13.828 -26.266 -17.109 1 84.94 108 ALA B CA 1
ATOM 2178 C C . ALA B 1 108 ? 14.82 -25.828 -18.188 1 84.94 108 ALA B C 1
ATOM 2180 O O . ALA B 1 108 ? 15.609 -26.641 -18.672 1 84.94 108 ALA B O 1
ATOM 2181 N N . ILE B 1 109 ? 14.758 -24.625 -18.531 1 79.69 109 ILE B N 1
ATOM 2182 C CA . ILE B 1 109 ? 15.672 -24.094 -19.531 1 79.69 109 ILE B CA 1
ATOM 2183 C C . ILE B 1 109 ? 17.078 -24.016 -18.953 1 79.69 109 ILE B C 1
ATOM 2185 O O . ILE B 1 109 ? 18.062 -24.375 -19.625 1 79.69 109 ILE B O 1
ATOM 2189 N N . LEU B 1 110 ? 17.156 -23.516 -17.672 1 66.31 110 LEU B N 1
ATOM 2190 C CA . LEU B 1 110 ? 18.453 -23.422 -17.031 1 66.31 110 LEU B CA 1
ATOM 2191 C C . LEU B 1 110 ? 18.969 -24.812 -16.656 1 66.31 110 LEU B C 1
ATOM 2193 O O . LEU B 1 110 ? 20.172 -25.062 -16.656 1 66.31 110 LEU B O 1
ATOM 2197 N N . GLY B 1 111 ? 18.141 -25.641 -15.867 1 62.06 111 GLY B N 1
ATOM 2198 C CA . GLY B 1 111 ? 18.516 -27.016 -15.516 1 62.06 111 GLY B CA 1
ATOM 2199 C C . GLY B 1 111 ? 18.766 -27.891 -16.734 1 62.06 111 GLY B C 1
ATOM 2200 O O . GLY B 1 111 ? 19.391 -28.953 -16.609 1 62.06 111 GLY B O 1
ATOM 2201 N N . GLY B 1 112 ? 18.047 -27.906 -17.734 1 53.91 112 GLY B N 1
ATOM 2202 C CA . GLY B 1 112 ? 18.531 -28.75 -18.812 1 53.91 112 GLY B CA 1
ATOM 2203 C C . GLY B 1 112 ? 20.047 -28.688 -18.984 1 53.91 112 GLY B C 1
ATOM 2204 O O . GLY B 1 112 ? 20.688 -29.703 -19.266 1 53.91 112 GLY B O 1
ATOM 2205 N N . GLY B 1 113 ? 20.828 -27.625 -19.062 1 48.47 113 GLY B N 1
ATOM 2206 C CA . GLY B 1 113 ? 22.266 -27.641 -18.859 1 48.47 113 GLY B CA 1
ATOM 2207 C C . GLY B 1 113 ? 22.672 -27.562 -17.391 1 48.47 113 GLY B C 1
ATOM 2208 O O . GLY B 1 113 ? 23.562 -28.281 -16.953 1 48.47 113 GLY B O 1
ATOM 2209 N N . SER B 1 114 ? 22.328 -26.344 -16.406 1 49.59 114 SER B N 1
ATOM 2210 C CA . SER B 1 114 ? 22.812 -25.797 -15.141 1 49.59 114 SER B CA 1
ATOM 2211 C C . SER B 1 114 ? 21.859 -26.156 -14 1 49.59 114 SER B C 1
ATOM 2213 O O . SER B 1 114 ? 21.859 -25.469 -12.969 1 49.59 114 SER B O 1
ATOM 2215 N N . MET B 1 115 ? 21.016 -26.922 -13.883 1 49.41 115 MET B N 1
ATOM 2216 C CA . MET B 1 115 ? 20.156 -27.219 -12.734 1 49.41 115 MET B CA 1
ATOM 2217 C C . MET B 1 115 ? 21 -27.406 -11.477 1 49.41 115 MET B C 1
ATOM 2219 O O . MET B 1 115 ? 20.5 -27.25 -10.359 1 49.41 115 MET B O 1
ATOM 2223 N N . ALA B 1 116 ? 22.141 -27.938 -11.461 1 48.16 116 ALA B N 1
ATOM 2224 C CA . ALA B 1 116 ? 23.125 -28.109 -10.406 1 48.16 116 ALA B CA 1
ATOM 2225 C C . ALA B 1 116 ? 23.516 -26.766 -9.789 1 48.16 116 ALA B C 1
ATOM 2227 O O . ALA B 1 116 ? 23.719 -26.656 -8.578 1 48.16 116 ALA B O 1
ATOM 2228 N N . LEU B 1 117 ? 23.516 -25.672 -10.438 1 49.5 117 LEU B N 1
ATOM 2229 C CA . LEU B 1 117 ? 24.094 -24.406 -9.953 1 49.5 117 LEU B CA 1
ATOM 2230 C C . LEU B 1 117 ? 23.062 -23.625 -9.156 1 49.5 117 LEU B C 1
ATOM 2232 O O . LEU B 1 117 ? 23.406 -22.906 -8.211 1 49.5 117 LEU B O 1
ATOM 2236 N N . LYS B 1 118 ? 21.844 -23.625 -9.375 1 50.69 118 LYS B N 1
ATOM 2237 C CA . LYS B 1 118 ? 20.844 -22.812 -8.688 1 50.69 118 LYS B CA 1
ATOM 2238 C C . LYS B 1 118 ? 20.484 -23.422 -7.332 1 50.69 118 LYS B C 1
ATOM 2240 O O . LYS B 1 118 ? 20.25 -22.688 -6.359 1 50.69 118 LYS B O 1
ATOM 2245 N N . VAL B 1 119 ? 20.438 -24.734 -7.203 1 50.66 119 VAL B N 1
ATOM 2246 C CA . VAL B 1 119 ? 20.25 -25.391 -5.91 1 50.66 119 VAL B CA 1
ATOM 2247 C C . VAL B 1 119 ? 21.453 -25.078 -5.004 1 50.66 119 VAL B C 1
ATOM 2249 O O . VAL B 1 119 ? 21.281 -24.875 -3.799 1 50.66 119 VAL B O 1
ATOM 2252 N N . ASP B 1 120 ? 22.609 -24.984 -5.57 1 50.47 120 ASP B N 1
ATOM 2253 C CA . ASP B 1 120 ? 23.828 -24.656 -4.836 1 50.47 120 ASP B CA 1
ATOM 2254 C C . ASP B 1 120 ? 23.844 -23.188 -4.41 1 50.47 120 ASP B C 1
ATOM 2256 O O . ASP B 1 120 ? 24.281 -22.859 -3.305 1 50.47 120 ASP B O 1
ATOM 2260 N N . LEU B 1 121 ? 23.312 -22.344 -5.152 1 52.91 121 LEU B N 1
ATOM 2261 C CA . LEU B 1 121 ? 23.297 -20.938 -4.793 1 52.91 121 LEU B CA 1
ATOM 2262 C C . LEU B 1 121 ? 22.234 -20.641 -3.748 1 52.91 121 LEU B C 1
ATOM 2264 O O . LEU B 1 121 ? 22.438 -19.844 -2.83 1 52.91 121 LEU B O 1
ATOM 2268 N N . ALA B 1 122 ? 21.141 -21.344 -3.799 1 50.94 122 ALA B N 1
ATOM 2269 C CA . ALA B 1 122 ? 20.141 -21.25 -2.74 1 50.94 122 ALA B CA 1
ATOM 2270 C C . ALA B 1 122 ? 20.656 -21.875 -1.446 1 50.94 122 ALA B C 1
ATOM 2272 O O . ALA B 1 122 ? 20.438 -21.344 -0.359 1 50.94 122 ALA B O 1
ATOM 2273 N N . ARG B 1 123 ? 21.328 -22.953 -1.525 1 49.88 123 ARG B N 1
ATOM 2274 C CA . ARG B 1 123 ? 22.016 -23.562 -0.389 1 49.88 123 ARG B CA 1
ATOM 2275 C C . ARG B 1 123 ? 23.109 -22.656 0.153 1 49.88 123 ARG B C 1
ATOM 2277 O O . ARG B 1 123 ? 23.312 -22.578 1.366 1 49.88 123 ARG B O 1
ATOM 2284 N N . GLN B 1 124 ? 23.734 -21.969 -0.675 1 52.06 124 GLN B N 1
ATOM 2285 C CA . GLN B 1 124 ? 24.797 -21.062 -0.242 1 52.06 124 GLN B CA 1
ATOM 2286 C C . GLN B 1 124 ? 24.234 -19.828 0.445 1 52.06 124 GLN B C 1
ATOM 2288 O O . GLN B 1 124 ? 24.766 -19.375 1.461 1 52.06 124 GLN B O 1
ATOM 2293 N N . ARG B 1 125 ? 23.219 -19.234 -0.033 1 49.56 125 ARG B N 1
ATOM 2294 C CA . ARG B 1 125 ? 22.578 -18.078 0.612 1 49.56 125 ARG B CA 1
ATOM 2295 C C . ARG B 1 125 ? 21.906 -18.5 1.912 1 49.56 125 ARG B C 1
ATOM 2297 O O . ARG B 1 125 ? 21.953 -17.766 2.904 1 49.56 125 ARG B O 1
ATOM 2304 N N . LEU B 1 126 ? 21.297 -19.609 1.932 1 50.38 126 LEU B N 1
ATOM 2305 C CA . LEU B 1 126 ? 20.797 -20.156 3.199 1 50.38 126 LEU B CA 1
ATOM 2306 C C . LEU B 1 126 ? 21.953 -20.406 4.164 1 50.38 126 LEU B C 1
ATOM 2308 O O . LEU B 1 126 ? 21.828 -20.188 5.371 1 50.38 126 LEU B O 1
ATOM 2312 N N . ALA B 1 127 ? 23.031 -20.828 3.668 1 47.5 127 ALA B N 1
ATOM 2313 C CA . ALA B 1 127 ? 24.234 -21 4.473 1 47.5 127 ALA B CA 1
ATOM 2314 C C . ALA B 1 127 ? 24.75 -19.656 4.969 1 47.5 127 ALA B C 1
ATOM 2316 O O . ALA B 1 127 ? 25.203 -19.547 6.109 1 47.5 127 ALA B O 1
ATOM 2317 N N . LEU B 1 128 ? 24.578 -18.625 4.152 1 48.03 128 LEU B N 1
ATOM 2318 C CA . LEU B 1 128 ? 25 -17.281 4.578 1 48.03 128 LEU B CA 1
ATOM 2319 C C . LEU B 1 128 ? 23.969 -16.656 5.516 1 48.03 128 LEU B C 1
ATOM 2321 O O . LEU B 1 128 ? 24.328 -15.922 6.434 1 48.03 128 LEU B O 1
ATOM 2325 N N . LEU B 1 129 ? 22.734 -16.859 5.301 1 44.41 129 LEU B N 1
ATOM 2326 C CA . LEU B 1 129 ? 21.719 -16.375 6.23 1 44.41 129 LEU B CA 1
ATOM 2327 C C . LEU B 1 129 ? 21.812 -17.094 7.566 1 44.41 129 LEU B C 1
ATOM 2329 O O . LEU B 1 129 ? 21.438 -16.547 8.609 1 44.41 129 LEU B O 1
ATOM 2333 N N . ARG B 1 130 ? 22.219 -18.281 7.602 1 41.44 130 ARG B N 1
ATOM 2334 C CA . ARG B 1 130 ? 22.5 -18.938 8.875 1 41.44 130 ARG B CA 1
ATOM 2335 C C . ARG B 1 130 ? 23.594 -18.188 9.641 1 41.44 130 ARG B C 1
ATOM 2337 O O . ARG B 1 130 ? 23.672 -18.281 10.867 1 41.44 130 ARG B O 1
ATOM 2344 N N . ILE B 1 131 ? 24.422 -17.562 8.906 1 40.12 131 ILE B N 1
ATOM 2345 C CA . ILE B 1 131 ? 25.438 -16.828 9.633 1 40.12 131 ILE B CA 1
ATOM 2346 C C . ILE B 1 131 ? 24.859 -15.516 10.164 1 40.12 131 ILE B C 1
ATOM 2348 O O . ILE B 1 131 ? 25.219 -15.07 11.258 1 40.12 131 ILE B O 1
ATOM 2352 N N . VAL B 1 132 ? 24.047 -14.844 9.367 1 37.12 132 VAL B N 1
ATOM 2353 C CA . VAL B 1 132 ? 23.656 -13.523 9.844 1 37.12 132 VAL B CA 1
ATOM 2354 C C . VAL B 1 132 ? 22.484 -13.648 10.812 1 37.12 132 VAL B C 1
ATOM 2356 O O . VAL B 1 132 ? 21.766 -12.672 11.062 1 37.12 132 VAL B O 1
ATOM 2359 N N . ILE B 1 133 ? 21.875 -14.734 11.016 1 37.22 133 ILE B N 1
ATOM 2360 C CA . ILE B 1 133 ? 20.875 -14.688 12.07 1 37.22 133 ILE B CA 1
ATOM 2361 C C . ILE B 1 133 ? 21.469 -14.086 13.336 1 37.22 133 ILE B C 1
ATOM 2363 O O . ILE B 1 133 ? 22.375 -14.672 13.938 1 37.22 133 ILE B O 1
ATOM 2367 N N . PRO B 1 134 ? 21.5 -12.766 13.484 1 34.19 134 PRO B N 1
ATOM 2368 C CA . PRO B 1 134 ? 22.062 -12.289 14.75 1 34.19 134 PRO B CA 1
ATOM 2369 C C . PRO B 1 134 ? 21.469 -13 15.961 1 34.19 134 PRO B C 1
ATOM 2371 O O . PRO B 1 134 ? 20.344 -13.5 15.898 1 34.19 134 PRO B O 1
ATOM 2374 N N . ILE B 1 135 ? 22.281 -13.43 16.953 1 34.09 135 ILE B N 1
ATOM 2375 C CA . ILE B 1 135 ? 22.281 -13.93 18.328 1 34.09 135 ILE B CA 1
ATOM 2376 C C . ILE B 1 135 ? 21.281 -13.148 19.156 1 34.09 135 ILE B C 1
ATOM 2378 O O . ILE B 1 135 ? 20.969 -13.531 20.297 1 34.09 135 ILE B O 1
ATOM 2382 N N . THR B 1 136 ? 20.719 -12.008 18.688 1 35.28 136 THR B N 1
ATOM 2383 C CA . THR B 1 136 ? 20.219 -11.211 19.812 1 35.28 136 THR B CA 1
ATOM 2384 C C . THR B 1 136 ? 18.922 -11.805 20.359 1 35.28 136 THR B C 1
ATOM 2386 O O . THR B 1 136 ? 18.297 -11.242 21.25 1 35.28 136 THR B O 1
ATOM 2389 N N . MET B 1 137 ? 18.328 -12.734 19.688 1 33.69 137 MET B N 1
ATOM 2390 C CA . MET B 1 137 ? 17.062 -13.055 20.344 1 33.69 137 MET B CA 1
ATOM 2391 C C . MET B 1 137 ? 17.312 -13.789 21.656 1 33.69 137 MET B C 1
ATOM 2393 O O . MET B 1 137 ? 16.375 -14.266 22.281 1 33.69 137 MET B O 1
ATOM 2397 N N . THR B 1 138 ? 18.484 -14.227 21.906 1 34.44 138 THR B N 1
ATOM 2398 C CA . THR B 1 138 ? 18.641 -15.164 23.016 1 34.44 138 THR B CA 1
ATOM 2399 C C . THR B 1 138 ? 18.266 -14.508 24.328 1 34.44 138 THR B C 1
ATOM 2401 O O . THR B 1 138 ? 18 -15.203 25.312 1 34.44 138 THR B O 1
ATOM 2404 N N . ALA B 1 139 ? 18.438 -13.203 24.5 1 33.19 139 ALA B N 1
ATOM 2405 C CA . ALA B 1 139 ? 18.516 -12.766 25.891 1 33.19 139 ALA B CA 1
ATOM 2406 C C . ALA B 1 139 ? 17.141 -12.789 26.547 1 33.19 139 ALA B C 1
ATOM 2408 O O . ALA B 1 139 ? 17.031 -12.82 27.781 1 33.19 139 ALA B O 1
ATOM 2409 N N . PHE B 1 140 ? 16.078 -12.664 25.766 1 31.56 140 PHE B N 1
ATOM 2410 C CA . PHE B 1 140 ? 14.914 -12.375 26.609 1 31.56 140 PHE B CA 1
ATOM 2411 C C . PHE B 1 140 ? 14.328 -13.656 27.188 1 31.56 140 PHE B C 1
ATOM 2413 O O . PHE B 1 140 ? 13.383 -13.609 27.969 1 31.56 140 PHE B O 1
ATOM 2420 N N . LYS B 1 141 ? 14.719 -14.766 26.641 1 32.53 141 LYS B N 1
ATOM 2421 C CA . LYS B 1 141 ? 13.961 -15.914 27.141 1 32.53 141 LYS B CA 1
ATOM 2422 C C . LYS B 1 141 ? 14.273 -16.188 28.609 1 32.53 141 LYS B C 1
ATOM 2424 O O . LYS B 1 141 ? 13.516 -16.875 29.281 1 32.53 141 LYS B O 1
ATOM 2429 N N . ARG B 1 142 ? 15.5 -15.906 28.938 1 31.81 142 ARG B N 1
ATOM 2430 C CA . ARG B 1 142 ? 15.898 -16.656 30.125 1 31.81 142 ARG B CA 1
ATOM 2431 C C . ARG B 1 142 ? 15.219 -16.109 31.375 1 31.81 142 ARG B C 1
ATOM 2433 O O . ARG B 1 142 ? 15.227 -16.766 32.438 1 31.81 142 ARG B O 1
ATOM 2440 N N . THR B 1 143 ? 14.844 -14.844 31.344 1 32.56 143 THR B N 1
ATOM 2441 C CA . THR B 1 143 ? 14.633 -14.352 32.688 1 32.56 143 THR B CA 1
ATOM 2442 C C . THR B 1 143 ? 13.297 -14.828 33.25 1 32.56 143 THR B C 1
ATOM 2444 O O . THR B 1 143 ? 13.062 -14.789 34.469 1 32.56 143 THR B O 1
ATOM 2447 N N . VAL B 1 144 ? 12.359 -15.141 32.344 1 30.56 144 VAL B N 1
ATOM 2448 C CA . VAL B 1 144 ? 11.062 -15.273 33 1 30.56 144 VAL B CA 1
ATOM 2449 C C . VAL B 1 144 ? 10.961 -16.625 33.688 1 30.56 144 VAL B C 1
ATOM 2451 O O . VAL B 1 144 ? 9.961 -16.922 34.344 1 30.56 144 VAL B O 1
ATOM 2454 N N . LYS B 1 145 ? 11.812 -17.5 33.281 1 32.16 145 LYS B N 1
ATOM 2455 C CA . LYS B 1 145 ? 11.516 -18.844 33.781 1 32.16 145 LYS B CA 1
ATOM 2456 C C . LYS B 1 145 ? 11.68 -18.906 35.281 1 32.16 145 LYS B C 1
ATOM 2458 O O . LYS B 1 145 ? 11.156 -19.812 35.938 1 32.16 145 LYS B O 1
ATOM 2463 N N . ARG B 1 146 ? 12.617 -18.094 35.719 1 32.88 146 ARG B N 1
ATOM 2464 C CA . ARG B 1 146 ? 13.07 -18.547 37.031 1 32.88 146 ARG B CA 1
ATOM 2465 C C . ARG B 1 146 ? 12.023 -18.25 38.094 1 32.88 146 ARG B C 1
ATOM 2467 O O . ARG B 1 146 ? 12.211 -18.609 39.281 1 32.88 146 ARG B O 1
ATOM 2474 N N . ALA B 1 147 ? 11.133 -17.359 37.781 1 35.19 147 ALA B N 1
ATOM 2475 C CA . ALA B 1 147 ? 10.43 -16.922 38.969 1 35.19 147 ALA B CA 1
ATOM 2476 C C . ALA B 1 147 ? 9.484 -18 39.469 1 35.19 147 ALA B C 1
ATOM 2478 O O . ALA B 1 147 ? 8.75 -17.797 40.438 1 35.19 147 ALA B O 1
ATOM 2479 N N . ARG B 1 148 ? 9.219 -19.016 38.594 1 32.28 148 ARG B N 1
ATOM 2480 C CA . ARG B 1 148 ? 8.062 -19.766 39.062 1 32.28 148 ARG B CA 1
ATOM 2481 C C . ARG B 1 148 ? 8.367 -20.516 40.344 1 32.28 148 ARG B C 1
ATOM 2483 O O . ARG B 1 148 ? 7.484 -20.734 41.156 1 32.28 148 ARG B O 1
ATOM 2490 N N . GLY B 1 149 ? 9.469 -21.266 40.344 1 30.38 149 GLY B N 1
ATOM 2491 C CA . GLY B 1 149 ? 9.312 -22.562 41 1 30.38 149 GLY B CA 1
ATOM 2492 C C . GLY B 1 149 ? 9.273 -22.469 42.5 1 30.38 149 GLY B C 1
ATOM 2493 O O . GLY B 1 149 ? 9.234 -23.5 43.188 1 30.38 149 GLY B O 1
ATOM 2494 N N . ARG B 1 150 ? 9.672 -21.328 43.125 1 34 150 ARG B N 1
ATOM 2495 C CA . ARG B 1 150 ? 9.992 -21.766 44.469 1 34 150 ARG B CA 1
ATOM 2496 C C . ARG B 1 150 ? 8.727 -22.109 45.25 1 34 150 ARG B C 1
ATOM 2498 O O . ARG B 1 150 ? 8.023 -21.219 45.719 1 34 150 ARG B O 1
ATOM 2505 N N . ALA B 1 151 ? 7.852 -22.938 44.656 1 34.09 151 ALA B N 1
ATOM 2506 C CA . ALA B 1 151 ? 6.754 -23.344 45.531 1 34.09 151 ALA B CA 1
ATOM 2507 C C . ALA B 1 151 ? 7.285 -23.953 46.844 1 34.09 151 ALA B C 1
ATOM 2509 O O . ALA B 1 151 ? 8.156 -24.828 46.812 1 34.09 151 ALA B O 1
ATOM 2510 N N . SER B 1 152 ? 7.422 -23.078 47.875 1 35.5 152 SER B N 1
ATOM 2511 C CA . SER B 1 152 ? 7.754 -23.422 49.25 1 35.5 152 SER B CA 1
ATOM 2512 C C . SER B 1 152 ? 6.941 -24.625 49.75 1 35.5 152 SER B C 1
ATOM 2514 O O . SER B 1 152 ? 5.711 -24.609 49.688 1 35.5 152 SER B O 1
ATOM 2516 N N . ARG B 1 153 ? 7.336 -25.922 49.406 1 36.44 153 ARG B N 1
ATOM 2517 C CA . ARG B 1 153 ? 6.762 -27.109 50 1 36.44 153 ARG B CA 1
ATOM 2518 C C . ARG B 1 153 ? 6.789 -27.047 51.5 1 36.44 153 ARG B C 1
ATOM 2520 O O . ARG B 1 153 ? 7.863 -26.953 52.125 1 36.44 153 ARG B O 1
ATOM 2527 N N . THR B 1 154 ? 5.871 -26.25 52.062 1 35.78 154 THR B N 1
ATOM 2528 C CA . THR B 1 154 ? 5.676 -26.281 53.531 1 35.78 154 THR B CA 1
ATOM 2529 C C . THR B 1 154 ? 5.398 -27.703 54 1 35.78 154 THR B C 1
ATOM 2531 O O . THR B 1 154 ? 4.512 -28.391 53.469 1 35.78 154 THR B O 1
ATOM 2534 N N . ARG B 1 155 ? 6.438 -28.5 54.375 1 37.31 155 ARG B N 1
ATOM 2535 C CA . ARG B 1 155 ? 6.418 -29.812 55.031 1 37.31 155 ARG B CA 1
ATOM 2536 C C . ARG B 1 155 ? 5.473 -29.828 56.219 1 37.31 155 ARG B C 1
ATOM 2538 O O . ARG B 1 155 ? 5.535 -28.953 57.094 1 37.31 155 ARG B O 1
ATOM 2545 N N . PRO B 1 156 ? 4.414 -30.531 56.062 1 41.69 156 PRO B N 1
ATOM 2546 C CA . PRO B 1 156 ? 3.494 -30.703 57.219 1 41.69 156 PRO B CA 1
ATOM 2547 C C . PRO B 1 156 ? 4.188 -31.25 58.438 1 41.69 156 PRO B C 1
ATOM 2549 O O . PRO B 1 156 ? 5.199 -31.953 58.344 1 41.69 156 PRO B O 1
ATOM 2552 N N . SER B 1 157 ? 4.316 -30.5 59.5 1 36.5 157 SER B N 1
ATOM 2553 C CA . SER B 1 157 ? 4.809 -30.812 60.844 1 36.5 157 SER B CA 1
ATOM 2554 C C . SER B 1 157 ? 4.176 -32.094 61.375 1 36.5 157 SER B C 1
ATOM 2556 O O . SER B 1 157 ? 2.963 -32.281 61.25 1 36.5 157 SER B O 1
ATOM 2558 N N . ARG B 1 158 ? 4.883 -33.25 61.312 1 35.62 158 ARG B N 1
ATOM 2559 C CA . ARG B 1 158 ? 4.547 -34.531 61.906 1 35.62 158 ARG B CA 1
ATOM 2560 C C . ARG B 1 158 ? 4.242 -34.375 63.406 1 35.62 158 ARG B C 1
ATOM 2562 O O . ARG B 1 158 ? 5.004 -33.719 64.125 1 35.62 158 ARG B O 1
ATOM 2569 N N . ARG B 1 159 ? 3.047 -34.312 63.781 1 39.53 159 ARG B N 1
ATOM 2570 C CA . ARG B 1 159 ? 2.531 -34.375 65.125 1 39.53 159 ARG B CA 1
ATOM 2571 C C . ARG B 1 159 ? 3.176 -35.5 65.938 1 39.53 159 ARG B C 1
ATOM 2573 O O . ARG B 1 159 ? 3.32 -36.625 65.375 1 39.53 159 ARG B O 1
ATOM 2580 N N . ARG B 1 160 ? 4.145 -35.156 66.688 1 39.41 160 ARG B N 1
ATOM 2581 C CA . ARG B 1 160 ? 4.754 -36.031 67.688 1 39.41 160 ARG B CA 1
ATOM 2582 C C . ARG B 1 160 ? 3.688 -36.781 68.5 1 39.41 160 ARG B C 1
ATOM 2584 O O . ARG B 1 160 ? 2.795 -36.156 69.062 1 39.41 160 ARG B O 1
ATOM 2591 N N . LYS B 1 161 ? 3.246 -37.906 67.938 1 39.06 161 LYS B N 1
ATOM 2592 C CA . LYS B 1 161 ? 2.441 -38.812 68.75 1 39.06 161 LYS B CA 1
ATOM 2593 C C . LYS B 1 161 ? 3.064 -38.969 70.188 1 39.06 161 LYS B C 1
ATOM 2595 O O . LYS B 1 161 ? 4.23 -39.344 70.25 1 39.06 161 LYS B O 1
ATOM 2600 N N . PHE B 1 162 ? 2.807 -38.031 71.125 1 38.38 162 PHE B N 1
ATOM 2601 C CA . PHE B 1 162 ? 3.078 -38.219 72.5 1 38.38 162 PHE B CA 1
ATOM 2602 C C . PHE B 1 162 ? 2.576 -39.594 72.938 1 38.38 162 PHE B C 1
ATOM 2604 O O . PHE B 1 162 ? 1.387 -39.906 72.812 1 38.38 162 PHE B O 1
ATOM 2611 N N . SER B 1 163 ? 3.387 -40.656 72.688 1 35.03 163 SER B N 1
ATOM 2612 C CA . SER B 1 163 ? 3.17 -41.906 73.375 1 35.03 163 SER B CA 1
ATOM 2613 C C . SER B 1 163 ? 3.09 -41.688 74.875 1 35.03 163 SER B C 1
ATOM 2615 O O . SER B 1 163 ? 4.039 -41.188 75.5 1 35.03 163 SER B O 1
ATOM 2617 N N . GLY B 1 164 ? 1.991 -41.25 75.438 1 28.75 164 GLY B N 1
ATOM 2618 C CA . GLY B 1 164 ? 1.653 -41.75 76.75 1 28.75 164 GLY B CA 1
ATOM 2619 C C . GLY B 1 164 ? 1.541 -43.25 76.812 1 28.75 164 GLY B C 1
ATOM 2620 O O . GLY B 1 164 ? 1.353 -43.906 75.812 1 28.75 164 GLY B O 1
#

Radius of gyration: 30.93 Å; Cα contacts (8 Å, |Δi|>4): 200; chains: 2; bounding box: 52×79×156 Å

Organism: Prunus dulcis (NCBI:txid3755)

Sequence (328 aa):
MTQNSSRLFQLRRQSILTCQNGESVKVFYEKLHAIWQEIDCLRPHEYSCADDGARRLKELETDRVYDFLGGLDPPYDGVHSRILALSPVPPPLKAYAMVMEEDTRQSAILGGGSMALKVDLARQRLALLRIVIPITMTAFKRTVKRARGRASRTRPSRRRKFSGMTQNSSRLFQLRRQSILTCQNGESVKVFYEKLHAIWQEIDCLRPHEYSCADDGARRLKELETDRVYDFLGGLDPPYDGVHSRILALSPVPPPLKAYAMVMEEDTRQSAILGGGSMALKVDLARQRLALLRIVIPITMTAFKRTVKRARGRASRTRPSRRRKFSG

Nearest PDB structures (foldseek):
  5ecf-assembly10_J  TM=3.946E-01  e=8.001E+00  Talaromyces marneffei PM1

Secondary structure (DSSP, 8-state):
-HHHHHHHHHHHHHHHH---TTS-HHHHHHHHHHHHHHHHHHS----SSHHHHHHHHHHHHHHHHHHHHHT--GGGHHHHHHHHTSSSPPPHHHHHHHHHHHHHHHHHHHHHHHHHHHHHHHHHHHHHHTT-S-SGGGHHHHGGGGGS----------------/-HHHHHHHHHHHHHHHH---TTS-HHHHHHHHHHHHHHHHHHS----SSHHHHHHHHHHHHHHHHHHHHHT--GGGHHHHHHHHHSSSPPPHHHHHHHHHHHHHHHHHHHHHH-HHHHHHHHHHHHHHHTTSS-SGGGGGGSGGGGGS----------------

Solvent-accessible surface area (backbone atoms only — not comparable to full-atom values): 18985 Å² total; per-residue (Å²): 119,33,69,52,47,50,50,48,45,52,44,55,50,45,44,56,68,44,56,29,82,84,49,54,69,66,60,38,49,51,54,47,50,51,44,51,52,54,48,46,70,77,50,69,88,80,52,88,43,67,67,50,40,52,52,50,49,51,53,49,34,46,52,50,31,42,29,53,57,69,15,53,55,72,91,46,47,67,57,45,52,53,49,42,54,35,77,71,62,56,48,46,69,56,49,48,49,55,49,50,50,49,53,51,50,52,46,50,65,43,30,70,82,55,45,71,56,60,60,49,50,54,54,46,51,52,57,49,48,65,61,64,55,73,71,73,74,60,67,73,62,62,66,66,62,70,73,61,74,83,68,77,77,75,73,79,78,77,75,72,76,74,80,120,117,32,70,53,48,50,50,50,46,52,44,55,50,46,44,56,67,46,54,29,82,86,48,55,70,67,60,39,48,50,54,48,49,52,45,50,51,54,47,45,70,77,52,69,87,81,53,89,43,71,68,51,38,53,53,50,50,52,51,50,34,45,50,50,30,43,28,55,56,67,16,53,53,73,92,46,48,67,58,45,54,52,47,41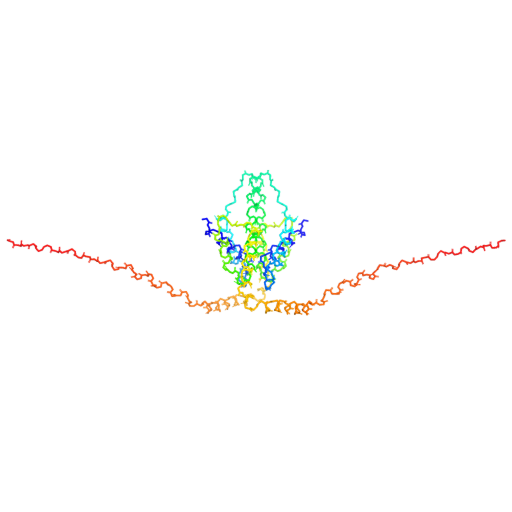,53,33,76,70,60,55,49,45,69,56,49,48,51,55,47,50,53,50,52,50,51,52,45,51,65,44,30,71,83,49,47,73,56,58,59,48,49,52,52,46,49,52,54,49,48,66,63,63,56,72,73,73,72,62,69,71,65,64,67,68,63,67,71,64,65,78,67,77,77,79,73,80,79,76,75,76,75,75,79,122

pLDDT: mean 75.69, std 25.87, range [27.84, 98.5]

Foldseek 3Di:
DVVLVVLLVVLVVCLQPQACVLPDLVVSLVVNVVSVVVNCVSPPQDDPDPVVSVVVVLVVQVVSLVSSLNRYDDVQVVLSVVQVPDVPRDGNVVSSVSSVVVVVVVCCVCVVPPVVVSVVVVVVVVVVVVVPPDPPVPPPPPPVPPVDDPPVPPPPDDPPPPPD/DVVLVVLLVVLVVCLQPQACVLPDLVVSLVVNVVSVVVNCVSPPQDDPDPVVSVVVVVVVQVVSLVSSLNRYDDVQVVLSVVQVPDVVRDGNVVSSVSSVVVVVVVCCVCVVVPVVPSVVVVVVVVVVVVVPPDPPVPPPPPPPPPPPPPPPPPPPDPPPPPPD